Protein AF-B2ITG7-F1 (afdb_monomer_lite)

Radius of gyration: 19.56 Å; chains: 1; bounding box: 53×46×53 Å

Secondary structure (DSSP, 8-state):
-EEE-SS-TT-GGGGTTSSS-HHHHHHHHHHHHHT--TTSPPPEEEEHHHHHHHHHHHHHHHHHHHHHHT-S--TT-TTSHHHHHHHHHHHHHHHHHTTPPEE-TT--EEESSTTSTTSSEEEEEEEEEEEEEEEE--PPPHHHH---HHHHHHHHHHHHHS--TTHHHHHHHSS-EEEEEEEEEE-HHHHHHHHHHHHHHHHHHGGGHHHHHTSTTGGGGGS-SEEEEEEEEEETTEEEEEEEEEEEEEE-TTT--EEEEEEESS-TTS-S-GGGTTTSPPPPHHHHTT-HHHHHHHHHHHHHH--

pLDDT: mean 90.27, std 9.03, range [56.69, 98.88]

Organism: Nostoc punctiforme (strain ATCC 29133 / PCC 73102) (NCBI:txid63737)

Sequence (307 aa):
MVEGGDPSVRDASTFAGSKASLKDLHLFIEKLLLSRSPTSAPAIFICLGHQLAAQAHISLIQRAVRQVLDMKMLQRDRGNKALHALQNVCQQIQSVGETLQVKKKNGQLVASNWNDSEFTVGPNEFKEVGDRQLLHYQSPDSETSGIPQQLITAHEVTADEFEGVIDTSIEYEHELNIAMFHSDEVNEEAMLFANWAYRLLHNTIIPYRYILAGSSLSWLMQLPFAVEILCSTTHEGEVLTECSATCINYKDFESKVIRRSFTCQFHPELLTDLRVVGRREPPSYAQLKRDDGARLFTRLLYAGMQE

Foldseek 3Di:
DAEDDQADLLDQCSCPPPPATSVRLLVVLLCVLLVDDPPDFFAEAEAVRQLSNLLSLLVVLVVQLVVLCPDPDFPPPVPCPLSVLSNVLSVVLVVCQQADWFADPVRHTFGRGSVRSCQFKGFFPDFDAAKWWKDFQDQDDCVNRVQDPLLSVLQVVVCVVDPFLCVVLCVPVPTQIFGAGDRMATTPSSQSSSFSSLCSLVVSCLVPQVSCCPGPNNSNLSHFNGKYQGIFTDDPPDTRYNRQKIWGWRADSPPRDIAIHMYGSTQLVDARDPVCVPPDDDDDPVRLVVHSSSVSVVSNSVRNPDD

Structure (mmCIF, N/CA/C/O backbone):
data_AF-B2ITG7-F1
#
_entry.id   AF-B2ITG7-F1
#
loop_
_atom_site.group_PDB
_atom_site.id
_atom_site.type_symbol
_atom_site.label_atom_id
_atom_site.label_alt_id
_atom_site.label_comp_id
_atom_site.label_asym_id
_atom_site.label_entity_id
_atom_site.label_seq_id
_atom_site.pdbx_PDB_ins_code
_atom_site.Cartn_x
_atom_site.Cartn_y
_atom_site.Cartn_z
_atom_site.occupancy
_atom_site.B_iso_or_equiv
_atom_site.auth_seq_id
_atom_site.auth_comp_id
_atom_site.auth_asym_id
_atom_site.auth_atom_id
_atom_site.pdbx_PDB_model_num
ATOM 1 N N . MET A 1 1 ? 6.118 -15.037 -2.174 1.00 87.56 1 MET A N 1
ATOM 2 C CA . MET A 1 1 ? 6.320 -14.144 -3.328 1.00 87.56 1 MET A CA 1
ATOM 3 C C . MET A 1 1 ? 5.037 -14.126 -4.135 1.00 87.56 1 MET A C 1
ATOM 5 O O . MET A 1 1 ? 4.437 -15.186 -4.287 1.00 87.56 1 MET A O 1
ATOM 9 N N . VAL A 1 2 ? 4.600 -12.951 -4.575 1.00 90.00 2 VAL A N 1
ATOM 10 C CA . VAL A 1 2 ? 3.484 -12.775 -5.510 1.00 90.00 2 VAL A CA 1
ATOM 11 C C . VAL A 1 2 ? 4.014 -11.951 -6.671 1.00 90.00 2 VAL A C 1
ATOM 13 O O . VAL A 1 2 ? 4.460 -10.831 -6.455 1.00 90.00 2 VAL A O 1
ATOM 16 N N . GLU A 1 3 ? 3.958 -12.497 -7.875 1.00 87.75 3 GLU A N 1
ATOM 17 C CA . GLU A 1 3 ? 4.436 -11.851 -9.095 1.00 87.75 3 GLU A CA 1
ATOM 18 C C . GLU A 1 3 ? 3.393 -11.996 -10.205 1.00 87.75 3 GLU A C 1
ATOM 20 O O . GLU A 1 3 ? 2.519 -12.866 -10.150 1.00 87.75 3 GLU A O 1
ATOM 25 N N . GLY A 1 4 ? 3.489 -11.154 -11.223 1.00 80.19 4 GLY A N 1
ATOM 26 C CA . GLY A 1 4 ? 2.684 -11.262 -12.432 1.00 80.19 4 GLY A CA 1
ATOM 27 C C . GLY A 1 4 ? 3.056 -10.165 -13.418 1.00 80.19 4 GLY A C 1
ATOM 28 O O . GLY A 1 4 ? 3.761 -9.230 -13.051 1.00 80.19 4 GLY A O 1
ATOM 29 N N . GLY A 1 5 ? 2.596 -10.304 -14.659 1.00 72.06 5 GLY A N 1
ATOM 30 C CA . GLY A 1 5 ? 2.923 -9.380 -15.744 1.00 72.06 5 GLY A CA 1
ATOM 31 C C . GLY A 1 5 ? 1.681 -8.938 -16.505 1.00 72.06 5 GLY A C 1
ATOM 32 O O . GLY A 1 5 ? 0.997 -8.031 -16.069 1.00 72.06 5 GLY A O 1
ATOM 33 N N . ASP A 1 6 ? 1.405 -9.611 -17.621 1.00 76.62 6 ASP A N 1
ATOM 34 C CA . ASP A 1 6 ? 0.536 -9.160 -18.725 1.00 76.62 6 ASP A CA 1
ATOM 35 C C . ASP A 1 6 ? -0.821 -8.496 -18.368 1.00 76.62 6 ASP A C 1
ATOM 37 O O . ASP A 1 6 ? -1.171 -7.510 -19.018 1.00 76.62 6 ASP A O 1
ATOM 41 N N . PRO A 1 7 ? -1.606 -8.961 -17.371 1.00 86.38 7 PRO A N 1
ATOM 42 C CA . PRO A 1 7 ? -2.869 -8.311 -17.011 1.00 86.38 7 PRO A CA 1
ATOM 43 C C . PRO A 1 7 ? -2.679 -6.920 -16.387 1.00 86.38 7 PRO A C 1
ATOM 45 O O . PRO A 1 7 ? -1.744 -6.697 -15.628 1.00 86.38 7 PRO A O 1
ATOM 48 N N . SER A 1 8 ? -3.627 -6.006 -16.607 1.00 89.44 8 SER A N 1
ATOM 49 C CA . SER A 1 8 ? -3.644 -4.695 -15.942 1.00 89.44 8 SER A CA 1
ATOM 50 C C . SER A 1 8 ? -4.673 -4.682 -14.819 1.00 89.44 8 SER A C 1
ATOM 52 O O . SER A 1 8 ? -5.854 -4.959 -15.037 1.00 89.44 8 SER A O 1
ATOM 54 N N . VAL A 1 9 ? -4.261 -4.286 -13.612 1.00 91.44 9 VAL A N 1
ATOM 55 C CA . VAL A 1 9 ? -5.175 -4.171 -12.461 1.00 91.44 9 VAL A CA 1
ATOM 56 C C . VAL A 1 9 ? -6.203 -3.041 -12.595 1.00 91.44 9 VAL A C 1
ATOM 58 O O . VAL A 1 9 ? -7.112 -2.942 -11.769 1.00 91.44 9 VAL A O 1
ATOM 61 N N . ARG A 1 10 ? -6.068 -2.188 -13.618 1.00 91.50 10 ARG A N 1
ATOM 62 C CA . ARG A 1 10 ? -7.038 -1.136 -13.956 1.00 91.50 10 ARG A CA 1
ATOM 63 C C . ARG A 1 10 ? -8.222 -1.681 -14.751 1.00 91.50 10 ARG A C 1
ATOM 65 O O . ARG A 1 10 ? -9.303 -1.101 -14.713 1.00 91.50 10 ARG A O 1
ATOM 72 N N . ASP A 1 11 ? -8.047 -2.813 -15.435 1.00 90.75 11 ASP A N 1
ATOM 73 C CA . ASP A 1 11 ? -9.074 -3.424 -16.275 1.00 90.75 11 ASP A CA 1
ATOM 74 C C . ASP A 1 11 ? -9.251 -4.913 -15.953 1.00 90.75 11 ASP A C 1
ATOM 76 O O . ASP A 1 11 ? -8.493 -5.784 -16.387 1.00 90.75 11 ASP A O 1
ATOM 80 N N . ALA A 1 12 ? -10.334 -5.221 -15.234 1.00 92.06 12 ALA A N 1
ATOM 81 C CA . ALA A 1 12 ? -10.700 -6.586 -14.867 1.00 92.06 12 ALA A CA 1
ATOM 82 C C . ALA A 1 12 ? -10.892 -7.520 -16.078 1.00 92.06 12 ALA A C 1
ATOM 84 O O . ALA A 1 12 ? -10.762 -8.737 -15.928 1.00 92.06 12 ALA A O 1
ATOM 85 N N . SER A 1 13 ? -11.195 -6.985 -17.267 1.00 92.88 13 SER A N 1
ATOM 86 C CA . SER A 1 13 ? -11.366 -7.783 -18.482 1.00 92.88 13 SER A CA 1
ATOM 87 C C . SER A 1 13 ? -10.053 -8.407 -18.964 1.00 92.88 13 SER A C 1
ATOM 89 O O . SER A 1 13 ? -10.078 -9.491 -19.547 1.00 92.88 13 SER A O 1
ATOM 91 N N . THR A 1 14 ? -8.903 -7.815 -18.621 1.00 91.94 14 THR A N 1
ATOM 92 C CA . THR A 1 14 ? -7.571 -8.364 -18.941 1.00 91.94 14 THR A CA 1
ATOM 93 C C . THR A 1 14 ? -7.273 -9.678 -18.211 1.00 91.94 14 THR A C 1
ATOM 95 O O . THR A 1 14 ? -6.410 -10.445 -18.628 1.00 91.94 14 THR A O 1
ATOM 98 N N . PHE A 1 15 ? -8.039 -9.996 -17.162 1.00 92.12 15 PHE A N 1
ATOM 99 C CA . PHE A 1 15 ? -7.969 -11.271 -16.447 1.00 92.12 15 PHE A CA 1
ATOM 100 C C . PHE A 1 15 ? -8.895 -12.344 -17.042 1.00 92.12 15 PHE A C 1
ATOM 102 O O . PHE A 1 15 ? -8.954 -13.463 -16.516 1.00 92.12 15 PHE A O 1
ATOM 109 N N . ALA A 1 16 ? -9.640 -12.045 -18.111 1.00 90.06 16 ALA A N 1
ATOM 110 C CA . ALA A 1 16 ? -10.532 -13.008 -18.746 1.00 90.06 16 ALA A CA 1
ATOM 111 C C . ALA A 1 16 ? -9.762 -14.251 -19.229 1.00 90.06 16 ALA A C 1
ATOM 113 O O . ALA A 1 16 ? -8.719 -14.160 -19.868 1.00 90.06 16 ALA A O 1
ATOM 114 N N . GLY A 1 17 ? -10.285 -15.439 -18.912 1.00 87.06 17 GLY A N 1
ATOM 115 C CA . GLY A 1 17 ? -9.645 -16.717 -19.249 1.00 87.06 17 GLY A CA 1
ATOM 116 C C . GLY A 1 17 ? -8.564 -17.183 -18.264 1.00 87.06 17 GLY A C 1
ATOM 117 O O . GLY A 1 17 ? -8.082 -18.309 -18.389 1.00 87.06 17 GLY A O 1
ATOM 118 N N . SER A 1 18 ? -8.213 -16.376 -17.258 1.00 89.44 18 SER A N 1
ATOM 119 C CA . SER A 1 18 ? -7.337 -16.806 -16.165 1.00 89.44 18 SER A CA 1
ATOM 120 C C . SER A 1 18 ? -8.076 -17.680 -15.134 1.00 89.44 18 SER A C 1
ATOM 122 O O . SER A 1 18 ? -9.304 -17.782 -15.125 1.00 89.44 18 SER A O 1
ATOM 124 N N . LYS A 1 19 ? -7.320 -18.339 -14.242 1.00 91.38 19 LYS A N 1
ATOM 125 C CA . LYS A 1 19 ? -7.878 -19.205 -13.182 1.00 91.38 19 LYS A CA 1
ATOM 126 C C . LYS A 1 19 ? -8.454 -18.436 -11.987 1.00 91.38 19 LYS A C 1
ATOM 128 O O . LYS A 1 19 ? -9.121 -19.051 -11.159 1.00 91.38 19 LYS A O 1
ATOM 133 N N . ALA A 1 20 ? -8.155 -17.146 -11.865 1.00 91.44 20 ALA A N 1
ATOM 134 C CA . ALA A 1 20 ? -8.563 -16.304 -10.747 1.00 91.44 20 ALA A CA 1
ATOM 135 C C . ALA A 1 20 ? -8.910 -14.911 -11.269 1.00 91.44 20 ALA A C 1
ATOM 137 O O . ALA A 1 20 ? -8.128 -14.315 -12.003 1.00 91.44 20 ALA A O 1
ATOM 138 N N . SER A 1 21 ? -10.071 -14.384 -10.884 1.00 94.56 21 SER A N 1
ATOM 139 C CA . SER A 1 21 ? -10.449 -13.024 -11.268 1.00 94.56 21 SER A CA 1
ATOM 140 C C . SER A 1 21 ? -9.598 -11.981 -10.535 1.00 94.56 21 SER A C 1
ATOM 142 O O . SER A 1 21 ? -9.049 -12.257 -9.467 1.00 94.56 21 SER A O 1
ATOM 144 N N . LEU A 1 22 ? -9.561 -10.747 -11.051 1.00 94.00 22 LEU A N 1
ATOM 145 C CA . LEU A 1 22 ? -8.948 -9.609 -10.352 1.00 94.00 22 LEU A CA 1
ATOM 146 C C . LEU A 1 22 ? -9.480 -9.471 -8.913 1.00 94.00 22 LEU A C 1
ATOM 148 O O . LEU A 1 22 ? -8.714 -9.280 -7.974 1.00 94.00 22 LEU A O 1
ATOM 152 N N . LYS A 1 23 ? -10.787 -9.682 -8.720 1.00 94.62 23 LYS A N 1
ATOM 153 C CA . LYS A 1 23 ? -11.422 -9.661 -7.398 1.00 94.62 23 LYS A CA 1
ATOM 154 C C . LYS A 1 23 ? -10.899 -10.763 -6.471 1.00 94.62 23 LYS A C 1
ATOM 156 O O . LYS A 1 23 ? -10.694 -10.511 -5.285 1.00 94.62 23 LYS A O 1
ATOM 161 N N . ASP A 1 24 ? -10.702 -11.979 -6.983 1.00 95.69 24 ASP A N 1
ATOM 162 C CA . ASP A 1 24 ? -10.143 -13.081 -6.188 1.00 95.69 24 ASP A CA 1
ATOM 163 C C . ASP A 1 24 ? -8.708 -12.769 -5.759 1.00 95.69 24 ASP A C 1
ATOM 165 O O . ASP A 1 24 ? -8.332 -13.031 -4.614 1.00 95.69 24 ASP A O 1
ATOM 169 N N . LEU A 1 25 ? -7.930 -12.158 -6.659 1.00 95.69 25 LEU A N 1
ATOM 170 C CA . LEU A 1 25 ? -6.576 -11.701 -6.371 1.00 95.69 25 LEU A CA 1
ATOM 171 C C . LEU A 1 25 ? -6.581 -10.598 -5.311 1.00 95.69 25 LEU A C 1
ATOM 173 O O . LEU A 1 25 ? -5.867 -10.736 -4.325 1.00 95.69 25 LEU A O 1
ATOM 177 N N . HIS A 1 26 ? -7.432 -9.573 -5.412 1.00 95.38 26 HIS A N 1
ATOM 178 C CA . HIS A 1 26 ? -7.557 -8.556 -4.355 1.00 95.38 26 HIS A CA 1
ATOM 179 C C . HIS A 1 26 ? -7.866 -9.171 -2.992 1.00 95.38 26 HIS A C 1
ATOM 181 O O . HIS A 1 26 ? -7.171 -8.887 -2.020 1.00 95.38 26 HIS A O 1
ATOM 187 N N . LEU A 1 27 ? -8.842 -10.082 -2.919 1.00 96.62 27 LEU A N 1
ATOM 188 C CA . LEU A 1 27 ? -9.186 -10.769 -1.670 1.00 96.62 27 LEU A CA 1
ATOM 189 C C . LEU A 1 27 ? -8.023 -11.599 -1.114 1.00 96.62 27 LEU A C 1
ATOM 191 O O . LEU A 1 27 ? -7.866 -11.711 0.104 1.00 96.62 27 LEU A O 1
ATOM 195 N N . PHE A 1 28 ? -7.227 -12.215 -1.985 1.00 96.81 28 PHE A N 1
ATOM 196 C CA . PHE A 1 28 ? -6.032 -12.947 -1.585 1.00 96.81 28 PHE A CA 1
ATOM 197 C C . PHE A 1 28 ? -4.954 -12.009 -1.031 1.00 96.81 28 PHE A C 1
ATOM 199 O O . PHE A 1 28 ? -4.399 -12.283 0.034 1.00 96.81 28 PHE A O 1
ATOM 206 N N . ILE A 1 29 ? -4.701 -10.886 -1.701 1.00 97.62 29 ILE A N 1
ATOM 207 C CA . ILE A 1 29 ? -3.677 -9.918 -1.299 1.00 97.62 29 ILE A CA 1
ATOM 208 C C . ILE A 1 29 ? -4.060 -9.217 0.001 1.00 97.62 29 ILE A C 1
ATOM 210 O O . ILE A 1 29 ? -3.232 -9.148 0.903 1.00 97.62 29 ILE A O 1
ATOM 214 N N . GLU A 1 30 ? -5.320 -8.811 0.178 1.00 98.00 30 GLU A N 1
ATOM 215 C CA . GLU A 1 30 ? -5.805 -8.286 1.459 1.00 98.00 30 GLU A CA 1
ATOM 216 C C . GLU A 1 30 ? -5.554 -9.267 2.611 1.00 98.00 30 GLU A C 1
ATOM 218 O O . GLU A 1 30 ? -5.083 -8.878 3.679 1.00 98.00 30 GLU A O 1
ATOM 223 N N . LYS A 1 31 ? -5.835 -10.559 2.399 1.00 97.12 31 LYS A N 1
ATOM 224 C CA . LYS A 1 31 ? -5.570 -11.591 3.410 1.00 97.12 31 LYS A CA 1
ATOM 225 C C . LYS A 1 31 ? -4.082 -11.735 3.694 1.00 97.12 31 LYS A C 1
ATOM 227 O O . LYS A 1 31 ? -3.728 -11.906 4.855 1.00 97.12 31 LYS A O 1
ATOM 232 N N . LEU A 1 32 ? -3.226 -11.672 2.673 1.00 96.75 32 LEU A N 1
ATOM 233 C CA . LEU A 1 32 ? -1.779 -11.709 2.868 1.00 96.75 32 LEU A CA 1
ATOM 234 C C . LEU A 1 32 ? -1.297 -10.511 3.688 1.00 96.75 32 LEU A C 1
ATOM 236 O O . LEU A 1 32 ? -0.580 -10.720 4.666 1.00 96.75 32 LEU A O 1
ATOM 240 N N . LEU A 1 33 ? -1.745 -9.298 3.352 1.00 97.50 33 LEU A N 1
ATOM 241 C CA . LEU A 1 33 ? -1.417 -8.080 4.095 1.00 97.50 33 LEU A CA 1
ATOM 242 C C . LEU A 1 33 ? -1.851 -8.184 5.565 1.00 97.50 33 LEU A C 1
ATOM 244 O O . LEU A 1 33 ? -1.082 -7.862 6.458 1.00 97.50 33 LEU A O 1
ATOM 248 N N . LEU A 1 34 ? -3.040 -8.721 5.845 1.00 96.94 34 LEU A N 1
ATOM 249 C CA . LEU A 1 34 ? -3.531 -8.904 7.219 1.00 96.94 34 LEU A CA 1
ATOM 250 C C . LEU A 1 34 ? -2.907 -10.103 7.959 1.00 96.94 34 LEU A C 1
ATOM 252 O O . LEU A 1 34 ? -3.113 -10.263 9.161 1.00 96.94 34 LEU A O 1
ATOM 256 N N . SER A 1 35 ? -2.186 -10.985 7.262 1.00 94.38 35 SER A N 1
ATOM 257 C CA . SER A 1 35 ? -1.677 -12.235 7.847 1.00 94.38 35 SER A CA 1
ATOM 258 C C . SER A 1 35 ? -0.320 -12.106 8.536 1.00 94.38 35 SER A C 1
ATOM 260 O O . SER A 1 35 ? 0.120 -13.068 9.176 1.00 94.38 35 SER A O 1
ATOM 262 N N . ARG A 1 36 ? 0.360 -10.953 8.422 1.00 92.06 36 ARG A N 1
ATOM 263 C CA . ARG A 1 36 ? 1.693 -10.782 9.007 1.00 92.06 36 ARG A CA 1
ATOM 264 C C . ARG A 1 36 ? 1.620 -10.900 10.532 1.00 92.06 36 ARG A C 1
ATOM 266 O O . ARG A 1 36 ? 0.990 -10.109 11.225 1.00 92.06 36 ARG A O 1
ATOM 273 N N . SER A 1 37 ? 2.311 -11.902 11.051 1.00 87.75 37 SER A N 1
ATOM 274 C CA . SER A 1 37 ? 2.395 -12.275 12.462 1.00 87.75 37 SER A CA 1
ATOM 275 C C . SER A 1 37 ? 3.835 -12.670 12.839 1.00 87.75 37 SER A C 1
ATOM 277 O O . SER A 1 37 ? 4.662 -12.847 11.935 1.00 87.75 37 SER A O 1
ATOM 279 N N . PRO A 1 38 ? 4.147 -12.867 14.139 1.00 84.94 38 PRO A N 1
ATOM 280 C CA . PRO A 1 38 ? 5.465 -13.328 14.588 1.00 84.94 38 PRO A CA 1
ATOM 281 C C . PRO A 1 38 ? 5.954 -14.619 13.922 1.00 84.94 38 PRO A C 1
ATOM 283 O O . PRO A 1 38 ? 7.145 -14.789 13.733 1.00 84.94 38 PRO A O 1
ATOM 286 N N . THR A 1 39 ? 5.049 -15.518 13.536 1.00 85.44 39 THR A N 1
ATOM 287 C CA . THR A 1 39 ? 5.404 -16.820 12.946 1.00 85.44 39 THR A CA 1
ATOM 288 C C . THR A 1 39 ? 5.248 -16.865 11.428 1.00 85.44 39 THR A C 1
ATOM 290 O O . THR A 1 39 ? 5.483 -17.901 10.808 1.00 85.44 39 THR A O 1
ATOM 293 N N . SER A 1 40 ? 4.814 -15.764 10.815 1.00 89.12 40 SER A N 1
ATOM 294 C CA . SER A 1 40 ? 4.649 -15.675 9.364 1.00 89.12 40 SER A CA 1
ATOM 295 C C . SER A 1 40 ? 5.980 -15.373 8.667 1.00 89.12 40 SER A C 1
ATOM 297 O O . SER A 1 40 ? 6.887 -14.785 9.256 1.00 89.12 40 SER A O 1
ATOM 299 N N . ALA A 1 41 ? 6.084 -15.712 7.383 1.00 89.75 41 ALA A N 1
ATOM 300 C CA . ALA A 1 41 ? 7.164 -15.237 6.519 1.00 89.75 41 ALA A CA 1
ATOM 301 C C . ALA A 1 41 ? 6.847 -13.828 5.972 1.00 89.75 41 ALA A C 1
ATOM 303 O O . ALA A 1 41 ? 5.666 -13.474 5.874 1.00 89.75 41 ALA A O 1
ATOM 304 N N . PRO A 1 42 ? 7.857 -13.016 5.605 1.00 92.50 42 PRO A N 1
ATOM 305 C CA . PRO A 1 42 ? 7.613 -11.781 4.867 1.00 92.50 42 PRO A CA 1
ATOM 306 C C . PRO A 1 42 ? 6.992 -12.074 3.498 1.00 92.50 42 PRO A C 1
ATOM 308 O O . PRO A 1 42 ? 7.276 -13.096 2.865 1.00 92.50 42 PRO A O 1
ATOM 311 N N . ALA A 1 43 ? 6.171 -11.145 3.016 1.00 94.88 43 ALA A N 1
ATOM 312 C CA . ALA A 1 43 ? 5.710 -11.150 1.639 1.00 94.88 43 ALA A CA 1
ATOM 313 C C . ALA A 1 43 ? 6.606 -10.244 0.781 1.00 94.88 43 ALA A C 1
ATOM 315 O O . ALA A 1 43 ? 7.035 -9.178 1.221 1.00 94.88 43 ALA A O 1
ATOM 316 N N . ILE A 1 44 ? 6.872 -10.686 -0.447 1.00 95.31 44 ILE A N 1
ATOM 317 C CA . ILE A 1 44 ? 7.477 -9.867 -1.499 1.00 95.31 44 ILE A CA 1
ATOM 318 C C . ILE A 1 44 ? 6.515 -9.878 -2.681 1.00 95.31 44 ILE A C 1
ATOM 320 O O . ILE A 1 44 ? 6.122 -10.961 -3.137 1.00 95.31 44 ILE A O 1
ATOM 324 N N . PHE A 1 45 ? 6.118 -8.690 -3.119 1.00 96.44 45 PHE A N 1
ATOM 325 C CA . PHE A 1 45 ? 5.172 -8.461 -4.201 1.00 96.44 45 PHE A CA 1
ATOM 326 C C . PHE A 1 45 ? 5.885 -7.792 -5.377 1.00 96.44 45 PHE A C 1
ATOM 328 O O . PHE A 1 45 ? 6.510 -6.757 -5.194 1.00 96.44 45 PHE A O 1
ATOM 335 N N . ILE A 1 46 ? 5.808 -8.375 -6.567 1.00 94.19 46 ILE A N 1
ATOM 336 C CA . ILE A 1 46 ? 6.631 -7.989 -7.717 1.00 94.19 46 ILE A CA 1
ATOM 337 C C . ILE A 1 46 ? 5.729 -7.675 -8.908 1.00 94.19 46 ILE A C 1
ATOM 339 O O . ILE A 1 46 ? 4.805 -8.441 -9.197 1.00 94.19 46 ILE A O 1
ATOM 343 N N . CYS A 1 47 ? 5.993 -6.559 -9.588 1.00 93.25 47 CYS A N 1
ATOM 344 C CA . CYS A 1 47 ? 5.275 -6.088 -10.771 1.00 93.25 47 CYS A CA 1
ATOM 345 C C . CYS A 1 47 ? 3.753 -6.047 -10.535 1.00 93.25 47 CYS A C 1
ATOM 347 O O . CYS A 1 47 ? 3.283 -5.229 -9.740 1.00 93.25 47 CYS A O 1
ATOM 349 N N . LEU A 1 48 ? 2.969 -6.967 -11.111 1.00 93.19 48 LEU A N 1
ATOM 350 C CA . LEU A 1 48 ? 1.528 -7.058 -10.841 1.00 93.19 48 LEU A CA 1
ATOM 351 C C . LEU A 1 48 ? 1.215 -7.203 -9.343 1.00 93.19 48 LEU A C 1
ATOM 353 O O . LEU A 1 48 ? 0.226 -6.666 -8.849 1.00 93.19 48 LEU A O 1
ATOM 357 N N . GLY A 1 49 ? 2.066 -7.910 -8.595 1.00 96.06 49 GLY A N 1
ATOM 358 C CA . GLY A 1 49 ? 1.930 -8.035 -7.149 1.00 96.06 49 GLY A CA 1
ATOM 359 C C . GLY A 1 49 ? 2.015 -6.685 -6.436 1.00 96.06 49 GLY A C 1
ATOM 360 O O . GLY A 1 49 ? 1.246 -6.453 -5.505 1.00 96.06 49 GLY A O 1
ATOM 361 N N . HIS A 1 50 ? 2.929 -5.805 -6.855 1.00 96.75 50 HIS A N 1
ATOM 362 C CA . HIS A 1 50 ? 3.097 -4.466 -6.284 1.00 96.75 50 HIS A CA 1
ATOM 363 C C . HIS A 1 50 ? 1.850 -3.605 -6.524 1.00 96.75 50 HIS A C 1
ATOM 365 O O . HIS A 1 50 ? 1.305 -3.030 -5.582 1.00 96.75 50 HIS A O 1
ATOM 371 N N . GLN A 1 51 ? 1.314 -3.644 -7.744 1.00 96.56 51 GLN A N 1
ATOM 372 C CA . GLN A 1 51 ? 0.074 -2.957 -8.113 1.00 96.56 51 GLN A CA 1
ATOM 373 C C . GLN A 1 51 ? -1.145 -3.475 -7.329 1.00 96.56 51 GLN A C 1
ATOM 375 O O . GLN A 1 51 ? -1.939 -2.695 -6.798 1.00 96.56 51 GLN A O 1
ATOM 380 N N . LEU A 1 52 ? -1.276 -4.800 -7.190 1.00 97.44 52 LEU A N 1
ATOM 381 C CA . LEU A 1 52 ? -2.343 -5.410 -6.395 1.00 97.44 52 LEU A CA 1
ATOM 382 C C . LEU A 1 52 ? -2.217 -5.078 -4.901 1.00 97.44 52 LEU A C 1
ATOM 384 O O . LEU A 1 52 ? -3.234 -4.866 -4.243 1.00 97.44 52 LEU A O 1
ATOM 388 N N . ALA A 1 53 ? -0.997 -5.043 -4.356 1.00 98.19 53 ALA A N 1
ATOM 389 C CA . ALA A 1 53 ? -0.751 -4.665 -2.965 1.00 98.19 53 ALA A CA 1
ATOM 390 C C . ALA A 1 53 ? -1.142 -3.206 -2.711 1.00 98.19 53 ALA A C 1
ATOM 392 O O . ALA A 1 53 ? -1.838 -2.928 -1.734 1.00 98.19 53 ALA A O 1
ATOM 393 N N . ALA A 1 54 ? -0.787 -2.300 -3.625 1.00 98.44 54 ALA A N 1
ATOM 394 C CA . ALA A 1 54 ? -1.199 -0.906 -3.563 1.00 98.44 54 ALA A CA 1
ATOM 395 C C . ALA A 1 54 ? -2.733 -0.780 -3.531 1.00 98.44 54 ALA A C 1
ATOM 397 O O . ALA A 1 54 ? -3.282 -0.178 -2.603 1.00 98.44 54 ALA A O 1
ATOM 398 N N . GLN A 1 55 ? -3.451 -1.411 -4.472 1.00 98.12 55 GLN A N 1
ATOM 399 C CA . GLN A 1 55 ? -4.924 -1.393 -4.485 1.00 98.12 55 GLN A CA 1
ATOM 400 C C . GLN A 1 55 ? -5.526 -2.020 -3.218 1.00 98.12 55 GLN A C 1
ATOM 402 O O . GLN A 1 55 ? -6.506 -1.509 -2.670 1.00 98.12 55 GLN A O 1
ATOM 407 N N . ALA A 1 56 ? -4.924 -3.097 -2.705 1.00 98.44 56 ALA A N 1
ATOM 408 C CA . ALA A 1 56 ? -5.364 -3.735 -1.470 1.00 98.44 56 ALA A CA 1
ATOM 409 C C . ALA A 1 56 ? -5.193 -2.818 -0.247 1.00 98.44 56 ALA A C 1
ATOM 411 O O . ALA A 1 56 ? -6.057 -2.831 0.630 1.00 98.44 56 ALA A O 1
ATOM 412 N N . HIS A 1 57 ? -4.151 -1.980 -0.189 1.00 98.75 57 HIS A N 1
ATOM 413 C CA . HIS A 1 57 ? -4.011 -0.987 0.881 1.00 98.75 57 HIS A CA 1
ATOM 414 C C . HIS A 1 57 ? -5.195 -0.017 0.911 1.00 98.75 57 HIS A C 1
ATOM 416 O O . HIS A 1 57 ? -5.825 0.156 1.959 1.00 98.75 57 HIS A O 1
ATOM 422 N N . ILE A 1 58 ? -5.548 0.554 -0.244 1.00 98.69 58 ILE A N 1
ATOM 423 C CA . ILE A 1 58 ? -6.673 1.489 -0.359 1.00 98.69 58 ILE A CA 1
ATOM 424 C C . ILE A 1 58 ? -8.001 0.797 -0.043 1.00 98.69 58 ILE A C 1
ATOM 426 O O . ILE A 1 58 ? -8.787 1.319 0.749 1.00 98.69 58 ILE A O 1
ATOM 430 N N . SER A 1 59 ? -8.219 -0.415 -0.559 1.00 98.44 59 SER A N 1
ATOM 431 C CA . SER A 1 59 ? -9.419 -1.209 -0.262 1.00 98.44 59 SER A CA 1
ATOM 432 C C . SER A 1 59 ? -9.568 -1.508 1.237 1.00 98.44 59 SER A C 1
ATOM 434 O O . SER A 1 59 ? -10.646 -1.323 1.813 1.00 98.44 59 SER A O 1
ATOM 436 N N . LEU A 1 60 ? -8.483 -1.903 1.918 1.00 98.81 60 LEU A N 1
ATOM 437 C CA . LEU A 1 60 ? -8.488 -2.150 3.364 1.00 98.81 60 LEU A CA 1
ATOM 438 C C . LEU A 1 60 ? -8.823 -0.888 4.163 1.00 98.81 60 LEU A C 1
ATOM 440 O O . LEU A 1 60 ? -9.596 -0.966 5.122 1.00 98.81 60 LEU A O 1
ATOM 444 N N . ILE A 1 61 ? -8.284 0.266 3.766 1.00 98.88 61 ILE A N 1
ATOM 445 C CA . ILE A 1 61 ? -8.575 1.555 4.402 1.00 98.88 61 ILE A CA 1
ATOM 446 C C . ILE A 1 61 ? -10.043 1.935 4.188 1.00 98.88 61 ILE A C 1
ATOM 448 O O . ILE A 1 61 ? -10.741 2.235 5.155 1.00 98.88 61 ILE A O 1
ATOM 452 N N . GLN A 1 62 ? -10.557 1.843 2.960 1.00 98.81 62 GLN A N 1
ATOM 453 C CA . GLN A 1 62 ? -11.971 2.095 2.659 1.00 98.81 62 GLN A CA 1
ATOM 454 C C . GLN A 1 62 ? -12.894 1.168 3.455 1.00 98.81 62 GLN A C 1
ATOM 456 O O . GLN A 1 62 ? -13.923 1.595 3.984 1.00 98.81 62 GLN A O 1
ATOM 461 N N . ARG A 1 63 ? -12.524 -0.111 3.580 1.00 98.62 63 ARG A N 1
ATOM 462 C CA . ARG A 1 63 ? -13.253 -1.086 4.391 1.00 98.62 63 ARG A CA 1
ATOM 463 C C . ARG A 1 63 ? -13.225 -0.715 5.873 1.00 98.62 63 ARG A C 1
ATOM 465 O O . ARG A 1 63 ? -14.269 -0.817 6.516 1.00 98.62 63 ARG A O 1
ATOM 472 N N . ALA A 1 64 ? -12.079 -0.301 6.412 1.00 98.75 64 ALA A N 1
ATOM 473 C CA . ALA A 1 64 ? -11.960 0.152 7.797 1.00 98.75 64 ALA A CA 1
ATOM 474 C C . ALA A 1 64 ? -12.854 1.373 8.053 1.00 98.75 64 ALA A C 1
ATOM 476 O O . ALA A 1 64 ? -13.683 1.336 8.961 1.00 98.75 64 ALA A O 1
ATOM 477 N N . VAL A 1 65 ? -12.755 2.394 7.196 1.00 98.88 65 VAL A N 1
ATOM 478 C CA . VAL A 1 65 ? -13.569 3.614 7.264 1.00 98.88 65 VAL A CA 1
ATOM 479 C C . VAL A 1 65 ? -15.056 3.276 7.245 1.00 98.88 65 VAL A C 1
ATOM 481 O O . VAL A 1 65 ? -15.777 3.651 8.166 1.00 98.88 65 VAL A O 1
ATOM 484 N N . ARG A 1 66 ? -15.510 2.497 6.257 1.00 98.69 66 ARG A N 1
ATOM 485 C CA . ARG A 1 66 ? -16.919 2.102 6.131 1.00 98.69 66 ARG A CA 1
ATOM 486 C C . ARG A 1 66 ? -17.416 1.371 7.377 1.00 98.69 66 ARG A C 1
ATOM 488 O O . ARG A 1 66 ? -18.422 1.756 7.959 1.00 98.69 66 ARG A O 1
ATOM 495 N N . GLN A 1 67 ? -16.694 0.340 7.819 1.00 98.38 67 GLN A N 1
ATOM 496 C CA . GLN A 1 67 ? -17.117 -0.468 8.967 1.00 98.38 67 GLN A CA 1
ATOM 497 C C . GLN A 1 67 ? -17.169 0.329 10.274 1.00 98.38 67 GLN A C 1
ATOM 499 O O . GLN A 1 67 ? -18.041 0.070 11.101 1.00 98.38 67 GLN A O 1
ATOM 504 N N . VAL A 1 68 ? -16.246 1.271 10.478 1.00 98.50 68 VAL A N 1
ATOM 505 C CA . VAL A 1 68 ? -16.219 2.122 11.674 1.00 98.50 68 VAL A CA 1
ATOM 506 C C . VAL A 1 68 ? -17.338 3.163 11.639 1.00 98.50 68 VAL A C 1
ATOM 508 O O . VAL A 1 68 ? -18.020 3.352 12.648 1.00 98.50 68 VAL A O 1
ATOM 511 N N . LEU A 1 69 ? -17.553 3.826 10.500 1.00 98.50 69 LEU A N 1
ATOM 512 C CA . LEU A 1 69 ? -18.589 4.854 10.368 1.00 98.50 69 LEU A CA 1
ATOM 513 C C . LEU A 1 69 ? -20.006 4.262 10.440 1.00 98.50 69 LEU A C 1
ATOM 515 O O . LEU A 1 69 ? -20.878 4.854 11.072 1.00 98.50 69 LEU A O 1
ATOM 519 N N . ASP A 1 70 ? -20.221 3.057 9.903 1.00 98.00 70 ASP A N 1
ATOM 520 C CA . ASP A 1 70 ? -21.512 2.354 9.983 1.00 98.00 70 ASP A CA 1
ATOM 521 C C . ASP A 1 70 ? -21.807 1.783 11.386 1.00 98.00 70 ASP A C 1
ATOM 523 O O . ASP A 1 70 ? -22.944 1.401 11.703 1.00 98.00 70 ASP A O 1
ATOM 527 N N . MET A 1 71 ? -20.795 1.694 12.256 1.00 96.56 71 MET A N 1
ATOM 528 C CA . MET A 1 71 ? -20.936 1.100 13.580 1.00 96.56 71 MET A CA 1
ATOM 529 C C . MET A 1 71 ? -21.641 2.047 14.554 1.00 96.56 71 MET A C 1
ATOM 531 O O . MET A 1 71 ? -21.161 3.127 14.875 1.00 96.56 71 MET A O 1
ATOM 535 N N . LYS A 1 72 ? -22.772 1.592 15.102 1.00 94.38 72 LYS A N 1
ATOM 536 C CA . LYS A 1 72 ? -23.573 2.361 16.075 1.00 94.38 72 LYS A CA 1
ATOM 537 C C . LYS A 1 72 ? -23.165 2.139 17.530 1.00 94.38 72 LYS A C 1
ATOM 539 O O . LYS A 1 72 ? -23.455 2.967 18.386 1.00 94.38 72 LYS A O 1
ATOM 544 N N . MET A 1 73 ? -22.570 0.987 17.827 1.00 93.81 73 MET A N 1
ATOM 545 C CA . MET A 1 73 ? -22.203 0.592 19.183 1.00 93.81 73 MET A CA 1
ATOM 546 C C . MET A 1 73 ? -21.015 -0.361 19.143 1.00 93.81 73 MET A C 1
ATOM 548 O O . MET A 1 73 ? -21.046 -1.360 18.425 1.00 93.81 73 MET A O 1
ATOM 552 N N . LEU A 1 74 ? -20.015 -0.083 19.976 1.00 93.19 74 LEU A N 1
ATOM 553 C CA . LEU A 1 74 ? -18.883 -0.966 20.211 1.00 93.19 74 LEU A CA 1
ATOM 554 C C . LEU A 1 74 ? -19.041 -1.622 21.585 1.00 93.19 74 LEU A C 1
ATOM 556 O O . LEU A 1 74 ? -19.139 -0.949 22.612 1.00 93.19 74 LEU A O 1
ATOM 560 N N . GLN A 1 75 ? -19.099 -2.954 21.621 1.00 89.06 75 GLN A N 1
ATOM 561 C CA . GLN A 1 75 ? -19.242 -3.671 22.886 1.00 89.06 75 GLN A CA 1
ATOM 562 C C . GLN A 1 75 ? -18.073 -3.345 23.824 1.00 89.06 75 GLN A C 1
ATOM 564 O O . GLN A 1 75 ? -16.926 -3.276 23.394 1.00 89.06 75 GLN A O 1
ATOM 569 N N . ARG A 1 76 ? -18.364 -3.197 25.123 1.00 87.31 76 ARG A N 1
ATOM 570 C CA . ARG A 1 76 ? -17.392 -2.871 26.191 1.00 87.31 76 ARG A CA 1
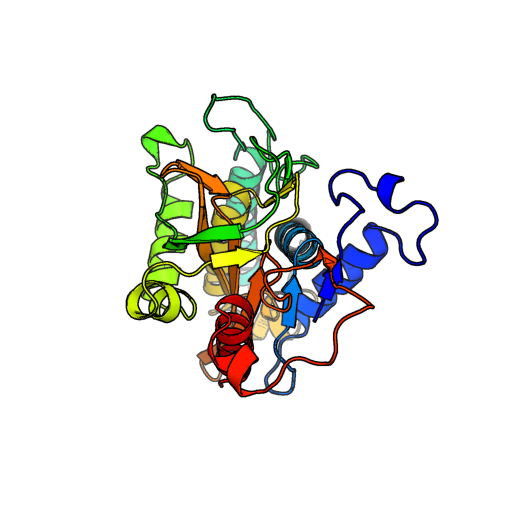ATOM 571 C C . ARG A 1 76 ? -16.823 -1.443 26.151 1.00 87.31 76 ARG A C 1
ATOM 573 O O . ARG A 1 76 ? -16.120 -1.074 27.089 1.00 87.31 76 ARG A O 1
ATOM 580 N N . ASP A 1 77 ? -17.196 -0.618 25.173 1.00 92.69 77 ASP A N 1
ATOM 581 C CA . ASP A 1 77 ? -16.853 0.809 25.123 1.00 92.69 77 ASP A CA 1
ATOM 582 C C . ASP A 1 77 ? -17.807 1.647 25.988 1.00 92.69 77 ASP A C 1
ATOM 584 O O . ASP A 1 77 ? -18.770 2.258 25.518 1.00 92.69 77 ASP A O 1
ATOM 588 N N . ARG A 1 78 ? -17.580 1.636 27.307 1.00 84.38 78 ARG A N 1
ATOM 589 C CA . ARG A 1 78 ? -18.405 2.406 28.251 1.00 84.38 78 ARG A CA 1
ATOM 590 C C . ARG A 1 78 ? -18.241 3.906 27.980 1.00 84.38 78 ARG A C 1
ATOM 592 O O . ARG A 1 78 ? -17.230 4.501 28.344 1.00 84.38 78 ARG A O 1
ATOM 599 N N . GLY A 1 79 ? -19.270 4.513 27.389 1.00 84.88 79 GLY A N 1
ATOM 600 C CA . GLY A 1 79 ? -19.292 5.937 27.049 1.00 84.88 79 GLY A CA 1
ATOM 601 C C . GLY A 1 79 ? -18.858 6.265 25.617 1.00 84.88 79 GLY A C 1
ATOM 602 O O . GLY A 1 79 ? -18.600 7.435 25.350 1.00 84.88 79 GLY A O 1
ATOM 603 N N . ASN A 1 80 ? -18.792 5.270 24.719 1.00 92.62 80 ASN A N 1
ATOM 604 C CA . ASN A 1 80 ? -18.527 5.430 23.279 1.00 92.62 80 ASN A CA 1
ATOM 605 C C . ASN A 1 80 ? -17.223 6.180 22.944 1.00 92.62 80 ASN A C 1
ATOM 607 O O . ASN A 1 80 ? -17.115 6.815 21.895 1.00 92.62 80 ASN A O 1
ATOM 611 N N . LYS A 1 81 ? -16.228 6.153 23.837 1.00 94.56 81 LYS A N 1
ATOM 612 C CA . LYS A 1 81 ? -15.000 6.938 23.658 1.00 94.56 81 LYS A CA 1
ATOM 613 C C . LYS A 1 81 ? -14.137 6.370 22.538 1.00 94.56 81 LYS A C 1
ATOM 615 O O . LYS A 1 81 ? -13.631 7.136 21.722 1.00 94.56 81 LYS A O 1
ATOM 620 N N . ALA A 1 82 ? -13.983 5.048 22.501 1.00 95.56 82 ALA A N 1
ATOM 621 C CA . ALA A 1 82 ? -13.196 4.380 21.472 1.00 95.56 82 ALA A CA 1
ATOM 622 C C . ALA A 1 82 ? -13.859 4.520 20.100 1.00 95.56 82 ALA A C 1
ATOM 624 O O . ALA A 1 82 ? -13.199 4.890 19.131 1.00 95.56 82 ALA A O 1
ATOM 625 N N . LEU A 1 83 ? -15.172 4.277 20.033 1.00 97.12 83 LEU A N 1
ATOM 626 C CA . LEU A 1 83 ? -15.926 4.370 18.790 1.00 97.12 83 LEU A CA 1
ATOM 627 C C . LEU A 1 83 ? -15.921 5.797 18.230 1.00 97.12 83 LEU A C 1
ATOM 629 O O . LEU A 1 83 ? -15.598 5.967 17.060 1.00 97.12 83 LEU A O 1
ATOM 633 N N . HIS A 1 84 ? -16.182 6.823 19.050 1.00 97.69 84 HIS A N 1
ATOM 634 C CA . HIS A 1 84 ? -16.132 8.213 18.582 1.00 97.69 84 HIS A CA 1
ATOM 635 C C . HIS A 1 84 ? -14.729 8.622 18.117 1.00 97.69 84 HIS A C 1
ATOM 637 O O . HIS A 1 84 ? -14.598 9.297 17.100 1.00 97.69 84 HIS A O 1
ATOM 643 N N . ALA A 1 85 ? -13.670 8.208 18.823 1.00 98.00 85 ALA A N 1
ATOM 644 C CA . ALA A 1 85 ? -12.300 8.507 18.405 1.00 98.00 85 ALA A CA 1
ATOM 645 C C . ALA A 1 85 ? -11.981 7.896 17.030 1.00 98.00 85 ALA A C 1
ATOM 647 O O . ALA A 1 85 ? -11.451 8.582 16.157 1.00 98.00 85 ALA A O 1
ATOM 648 N N . LEU A 1 86 ? -12.363 6.632 16.817 1.00 98.31 86 LEU A N 1
ATOM 649 C CA . LEU A 1 86 ? -12.198 5.956 15.531 1.00 98.31 86 LEU A CA 1
ATOM 650 C C . LEU A 1 86 ? -13.047 6.596 14.429 1.00 98.31 86 LEU A C 1
ATOM 652 O O . LEU A 1 86 ? -12.546 6.782 13.324 1.00 98.31 86 LEU A O 1
ATOM 656 N N . GLN A 1 87 ? -14.298 6.961 14.717 1.00 98.62 87 GLN A N 1
ATOM 657 C CA . GLN A 1 87 ? -15.187 7.622 13.758 1.00 98.62 87 GLN A CA 1
ATOM 658 C C . GLN A 1 87 ? -14.647 8.984 13.327 1.00 98.62 87 GLN A C 1
ATOM 660 O O . GLN A 1 87 ? -14.632 9.269 12.134 1.00 98.62 87 GLN A O 1
ATOM 665 N N . ASN A 1 88 ? -14.131 9.788 14.261 1.00 98.62 88 ASN A N 1
ATOM 666 C CA . ASN A 1 88 ? -13.524 11.081 13.941 1.00 98.62 88 ASN A CA 1
ATOM 667 C C . ASN A 1 88 ? -12.355 10.926 12.959 1.00 98.62 88 ASN A C 1
ATOM 669 O O . ASN A 1 88 ? -12.281 11.638 11.959 1.00 98.62 88 ASN A O 1
ATOM 673 N N . VAL A 1 89 ? -11.467 9.962 13.213 1.00 98.62 89 VAL A N 1
ATOM 674 C CA . VAL A 1 89 ? -10.328 9.699 12.326 1.00 98.62 89 VAL A CA 1
ATOM 675 C C . VAL A 1 89 ? -10.772 9.093 10.998 1.00 98.62 89 VAL A C 1
ATOM 677 O O . VAL A 1 89 ? -10.280 9.505 9.953 1.00 98.62 89 VAL A O 1
ATOM 680 N N . CYS A 1 90 ? -11.749 8.185 10.991 1.00 98.81 90 CYS A N 1
ATOM 681 C CA . CYS A 1 90 ? -12.290 7.634 9.747 1.00 98.81 90 CYS A CA 1
ATOM 682 C C . CYS A 1 90 ? -12.985 8.702 8.893 1.00 98.81 90 CYS A C 1
ATOM 684 O O . CYS A 1 90 ? -12.863 8.657 7.673 1.00 98.81 90 CYS A O 1
ATOM 686 N N . GLN A 1 91 ? -13.641 9.690 9.507 1.00 98.81 91 GLN A N 1
ATOM 687 C CA . GLN A 1 91 ? -14.223 10.830 8.797 1.00 98.81 91 GLN A CA 1
ATOM 688 C C . GLN A 1 91 ? -13.141 11.719 8.171 1.00 98.81 91 GLN A C 1
ATOM 690 O O . GLN A 1 91 ? -13.303 12.184 7.044 1.00 98.81 91 GLN A O 1
ATOM 695 N N . GLN A 1 92 ? -12.024 11.932 8.875 1.00 98.75 92 GLN A N 1
ATOM 696 C CA . GLN A 1 92 ? -10.873 12.660 8.339 1.00 98.75 92 GLN A CA 1
ATOM 697 C C . GLN A 1 92 ? -10.242 11.909 7.160 1.00 98.75 92 GLN A C 1
ATOM 699 O O . GLN A 1 92 ? -9.993 12.509 6.117 1.00 98.75 92 GLN A O 1
ATOM 704 N N . ILE A 1 93 ? -10.030 10.596 7.302 1.00 98.88 93 ILE A N 1
ATOM 705 C CA . ILE A 1 93 ? -9.501 9.739 6.234 1.00 98.88 93 ILE A CA 1
ATOM 706 C C . ILE A 1 93 ? -10.424 9.772 5.017 1.00 98.88 93 ILE A C 1
ATOM 708 O O . ILE A 1 93 ? -9.945 9.979 3.905 1.00 98.88 93 ILE A O 1
ATOM 712 N N . GLN A 1 94 ? -11.736 9.635 5.229 1.00 98.81 94 GLN A N 1
ATOM 713 C CA . GLN A 1 94 ? -12.732 9.742 4.167 1.00 98.81 94 GLN A CA 1
ATOM 714 C C . GLN A 1 94 ? -12.651 11.088 3.449 1.00 98.81 94 GLN A C 1
ATOM 716 O O . GLN A 1 94 ? -12.563 11.116 2.229 1.00 98.81 94 GLN A O 1
ATOM 721 N N . SER A 1 95 ? -12.628 12.197 4.192 1.00 98.62 95 SER A N 1
ATOM 722 C CA . SER A 1 95 ? -12.593 13.539 3.604 1.00 98.62 95 SER A CA 1
ATOM 723 C C . SER A 1 95 ? -11.361 13.762 2.726 1.00 98.62 95 SER A C 1
ATOM 725 O O . SER A 1 95 ? -11.466 14.416 1.690 1.00 98.62 95 SER A O 1
ATOM 727 N N . VAL A 1 96 ? -10.197 13.247 3.130 1.00 98.69 96 VAL A N 1
ATOM 728 C CA . VAL A 1 96 ? -8.975 13.349 2.323 1.00 98.69 96 VAL A CA 1
ATOM 729 C C . VAL A 1 96 ? -9.060 12.413 1.123 1.00 98.69 96 VAL A C 1
ATOM 731 O O . VAL A 1 96 ? -8.810 12.848 0.008 1.00 98.69 96 VAL A O 1
ATOM 734 N N . GLY A 1 97 ? -9.477 11.159 1.315 1.00 98.44 97 GLY A N 1
ATOM 735 C CA . GLY A 1 97 ? -9.605 10.191 0.22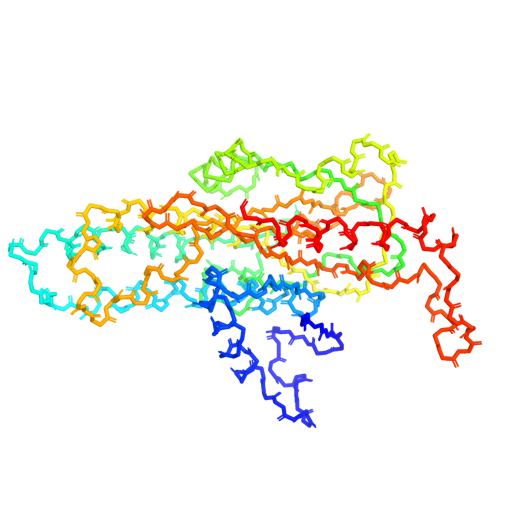3 1.00 98.44 97 GLY A CA 1
ATOM 736 C C . GLY A 1 97 ? -10.609 10.621 -0.853 1.00 98.44 97 GLY A C 1
ATOM 737 O O . GLY A 1 97 ? -10.382 10.396 -2.036 1.00 98.44 97 GLY A O 1
ATOM 738 N N . GLU A 1 98 ? -11.690 11.301 -0.470 1.00 98.31 98 GLU A N 1
ATOM 739 C CA . GLU A 1 98 ? -12.712 11.821 -1.389 1.00 98.31 98 GLU A CA 1
ATOM 740 C C . GLU A 1 98 ? -12.285 13.086 -2.151 1.00 98.31 98 GLU A C 1
ATOM 742 O O . GLU A 1 98 ? -12.956 13.465 -3.109 1.00 98.31 98 GLU A O 1
ATOM 747 N N . THR A 1 99 ? -11.190 13.739 -1.747 1.00 97.75 99 THR A N 1
ATOM 748 C CA . THR A 1 99 ? -10.720 15.001 -2.352 1.00 97.75 99 THR A CA 1
ATOM 749 C C . THR A 1 99 ? -9.311 14.930 -2.936 1.00 97.75 99 THR A C 1
ATOM 751 O O . THR A 1 99 ? -8.953 15.791 -3.740 1.00 97.75 99 THR A O 1
ATOM 754 N N . LEU A 1 100 ? -8.516 13.921 -2.568 1.00 98.12 100 LEU A N 1
ATOM 755 C CA . LEU A 1 100 ? -7.173 13.710 -3.093 1.00 98.12 100 LEU A CA 1
ATOM 756 C C . LEU A 1 100 ? -7.244 13.278 -4.560 1.00 98.12 100 LEU A C 1
ATOM 758 O O . LEU A 1 100 ? -7.778 12.220 -4.890 1.00 98.12 100 LEU A O 1
ATOM 762 N N . GLN A 1 101 ? -6.680 14.112 -5.425 1.00 97.38 101 GLN A N 1
ATOM 763 C CA . GLN A 1 101 ? -6.577 13.864 -6.856 1.00 97.38 101 GLN A CA 1
ATOM 764 C C . GLN A 1 101 ? -5.219 13.255 -7.183 1.00 97.38 101 GLN A C 1
ATOM 766 O O . GLN A 1 101 ? -4.232 13.607 -6.546 1.00 97.38 101 GLN A O 1
ATOM 771 N N . VAL A 1 102 ? -5.183 12.414 -8.212 1.00 96.44 102 VAL A N 1
ATOM 772 C CA . VAL A 1 102 ? -3.937 11.959 -8.837 1.00 96.44 102 VAL A CA 1
ATOM 773 C C . VAL A 1 102 ? -3.737 12.738 -10.121 1.00 96.44 102 VAL A C 1
ATOM 775 O O . VAL A 1 102 ? -4.645 12.778 -10.966 1.00 96.44 102 VAL A O 1
ATOM 778 N N . LYS A 1 103 ? -2.562 13.346 -10.282 1.00 93.44 103 LYS A N 1
ATOM 779 C CA . LYS A 1 103 ? -2.225 14.116 -11.483 1.00 93.44 103 LYS A CA 1
ATOM 780 C C . LYS A 1 103 ? -0.861 13.720 -12.017 1.00 93.44 103 LYS A C 1
ATOM 782 O O . LYS A 1 103 ? 0.095 13.591 -11.271 1.00 93.44 103 LYS A O 1
ATOM 787 N N . LYS A 1 104 ? -0.763 13.621 -13.339 1.00 88.06 104 LYS A N 1
ATOM 788 C CA . LYS A 1 104 ? 0.528 13.491 -14.019 1.00 88.06 104 LYS A CA 1
ATOM 789 C C . LYS A 1 104 ? 1.320 14.787 -13.950 1.00 88.06 104 LYS A C 1
ATOM 791 O O . LYS A 1 104 ? 0.745 15.863 -13.767 1.00 88.06 104 LYS A O 1
ATOM 796 N N . LYS A 1 105 ? 2.626 14.712 -14.223 1.00 82.19 105 LYS A N 1
ATOM 797 C CA . LYS A 1 105 ? 3.527 15.887 -14.236 1.00 82.19 105 LYS A CA 1
ATOM 798 C C . LYS A 1 105 ? 3.081 16.997 -15.187 1.00 82.19 105 LYS A C 1
ATOM 800 O O . LYS A 1 105 ? 3.315 18.174 -14.938 1.00 82.19 105 LYS A O 1
ATOM 805 N N . ASN A 1 106 ? 2.400 16.635 -16.273 1.00 83.12 106 ASN A N 1
ATOM 806 C CA . ASN A 1 106 ? 1.829 17.582 -17.234 1.00 83.12 106 ASN A CA 1
ATOM 807 C C . ASN A 1 106 ? 0.500 18.226 -16.763 1.00 83.12 106 ASN A C 1
ATOM 809 O O . ASN A 1 106 ? -0.117 18.978 -17.518 1.00 83.12 106 ASN A O 1
ATOM 813 N N . GLY A 1 107 ? 0.041 17.921 -15.545 1.00 86.50 107 GLY A N 1
ATOM 814 C CA . GLY A 1 107 ? -1.208 18.400 -14.955 1.00 86.50 107 GLY A CA 1
ATOM 815 C C . GLY A 1 107 ? -2.456 17.601 -15.344 1.00 86.50 107 GLY A C 1
ATOM 816 O O . GLY A 1 107 ? -3.554 17.951 -14.906 1.00 86.50 107 GLY A O 1
ATOM 817 N N . GLN A 1 108 ? -2.327 16.542 -16.151 1.00 90.88 108 GLN A N 1
ATOM 818 C CA . GLN A 1 108 ? -3.449 15.684 -16.526 1.00 90.88 108 GLN A CA 1
ATOM 819 C C . GLN A 1 108 ? -4.012 14.973 -15.293 1.00 90.88 108 GLN A C 1
ATOM 821 O O . GLN A 1 108 ? -3.296 14.263 -14.592 1.00 90.88 108 GLN A O 1
ATOM 826 N N . LEU A 1 109 ? -5.316 15.130 -15.065 1.00 94.88 109 LEU A N 1
ATOM 827 C CA . LEU A 1 109 ? -6.038 14.407 -14.024 1.00 94.88 109 LEU A CA 1
ATOM 828 C C . LEU A 1 109 ? -6.168 12.927 -14.411 1.00 94.88 109 LEU A C 1
ATOM 830 O O . LEU A 1 109 ? -6.740 12.623 -15.458 1.00 94.88 109 LEU A O 1
ATOM 834 N N . VAL A 1 110 ? -5.658 12.039 -13.560 1.00 95.44 110 VAL A N 1
ATOM 835 C CA . VAL A 1 110 ? -5.775 10.576 -13.699 1.00 95.44 110 VAL A CA 1
ATOM 836 C C . VAL A 1 110 ? -6.962 10.071 -12.890 1.00 95.44 110 VAL A C 1
ATOM 838 O O . VAL A 1 110 ? -7.815 9.369 -13.410 1.00 95.44 110 VAL A O 1
ATOM 841 N N . ALA A 1 111 ? -7.051 10.493 -11.630 1.00 97.25 111 ALA A N 1
ATOM 842 C CA . ALA A 1 111 ? -8.120 10.100 -10.726 1.00 97.25 111 ALA A CA 1
ATOM 843 C C . ALA A 1 111 ? -8.596 11.289 -9.902 1.00 97.25 111 ALA A C 1
ATOM 845 O O . ALA A 1 111 ? -7.808 12.122 -9.453 1.00 97.25 111 ALA A O 1
ATOM 846 N N . SER A 1 112 ? -9.905 11.356 -9.679 1.00 96.88 112 SER A N 1
ATOM 847 C CA . SER A 1 112 ? -10.515 12.464 -8.934 1.00 96.88 112 SER A CA 1
ATOM 848 C C . SER A 1 112 ? -10.607 12.235 -7.423 1.00 96.88 112 SER A C 1
ATOM 850 O O . SER A 1 112 ? -10.753 13.207 -6.685 1.00 96.88 112 SER A O 1
ATOM 852 N N . ASN A 1 113 ? -10.582 10.974 -6.981 1.00 97.50 113 ASN A N 1
ATOM 853 C CA . ASN A 1 113 ? -10.670 10.552 -5.583 1.00 97.50 113 ASN A CA 1
ATOM 854 C C . ASN A 1 113 ? -10.358 9.052 -5.443 1.00 97.50 113 ASN A C 1
ATOM 856 O O . ASN A 1 113 ? -10.271 8.332 -6.433 1.00 97.50 113 ASN A O 1
ATOM 860 N N . TRP A 1 114 ? -10.301 8.554 -4.209 1.00 98.12 114 TRP A N 1
ATOM 861 C CA . TRP A 1 114 ? -9.989 7.161 -3.874 1.00 98.12 114 TRP A CA 1
ATOM 862 C C . TRP A 1 114 ? -10.958 6.075 -4.374 1.00 98.12 114 TRP A C 1
ATOM 864 O O . TRP A 1 114 ? -10.629 4.894 -4.282 1.00 98.12 114 TRP A O 1
ATOM 874 N N . ASN A 1 115 ? -12.153 6.424 -4.867 1.00 96.94 115 ASN A N 1
ATOM 875 C CA . ASN A 1 115 ? -13.090 5.458 -5.458 1.00 96.94 115 ASN A CA 1
ATOM 876 C C . ASN A 1 115 ? -12.862 5.273 -6.963 1.00 96.94 115 ASN A C 1
ATOM 878 O O . ASN A 1 115 ? -13.497 4.412 -7.572 1.00 96.94 115 ASN A O 1
ATOM 882 N N . ASP A 1 116 ? -12.014 6.104 -7.565 1.00 96.31 116 ASP A N 1
ATOM 883 C CA . ASP A 1 116 ? -11.645 5.996 -8.967 1.00 96.31 116 ASP A CA 1
ATOM 884 C C . ASP A 1 116 ? -10.791 4.739 -9.193 1.00 96.31 116 ASP A C 1
ATOM 886 O O . ASP A 1 116 ? -9.897 4.433 -8.399 1.00 96.31 116 ASP A O 1
ATOM 890 N N . SER A 1 117 ? -11.050 4.005 -10.277 1.00 92.06 117 SER A N 1
ATOM 891 C CA . SER A 1 117 ? -10.305 2.784 -10.610 1.00 92.06 117 SER A CA 1
ATOM 892 C C . SER A 1 117 ? -8.820 3.048 -10.837 1.00 92.06 117 SER A C 1
ATOM 894 O O . SER A 1 117 ? -8.003 2.155 -10.607 1.00 92.06 117 SER A O 1
ATOM 896 N N . GLU A 1 118 ? -8.476 4.267 -11.260 1.00 95.69 118 GLU A N 1
ATOM 897 C CA . GLU A 1 118 ? -7.097 4.667 -11.540 1.00 95.69 118 GLU A CA 1
ATOM 898 C C . GLU A 1 118 ? -6.437 5.415 -10.375 1.00 95.69 118 GLU A C 1
ATOM 900 O O . GLU A 1 118 ? -5.305 5.870 -10.501 1.00 95.69 118 GLU A O 1
ATOM 905 N N . PHE A 1 119 ? -7.106 5.538 -9.217 1.00 97.69 119 PHE A N 1
ATOM 906 C CA . PHE A 1 119 ? -6.548 6.255 -8.066 1.00 97.69 119 PHE A CA 1
ATOM 907 C C . PHE A 1 119 ? -5.268 5.620 -7.546 1.00 97.69 119 PHE A C 1
ATOM 909 O O . PHE A 1 119 ? -4.326 6.315 -7.187 1.00 97.69 119 PHE A O 1
ATOM 916 N N . THR A 1 120 ? -5.225 4.295 -7.472 1.00 97.31 120 THR A N 1
ATOM 917 C CA . THR A 1 120 ? -4.061 3.608 -6.911 1.00 97.31 120 THR A CA 1
ATOM 918 C C . THR A 1 120 ? -3.021 3.251 -7.956 1.00 97.31 120 THR A C 1
ATOM 920 O O . THR A 1 120 ? -1.831 3.266 -7.658 1.00 97.31 120 THR A O 1
ATOM 923 N N . VAL A 1 121 ? -3.477 2.896 -9.154 1.00 96.50 121 VAL A N 1
ATOM 924 C CA . VAL A 1 121 ? -2.621 2.484 -10.262 1.00 96.50 121 VAL A CA 1
ATOM 925 C C . VAL A 1 121 ? -3.093 3.217 -11.499 1.00 96.50 121 VAL A C 1
ATOM 927 O O . VAL A 1 121 ? -4.260 3.090 -11.867 1.00 96.50 121 VAL A O 1
ATOM 930 N N . GLY A 1 122 ? -2.196 3.970 -12.120 1.00 93.31 122 GLY A N 1
ATOM 931 C CA . GLY A 1 1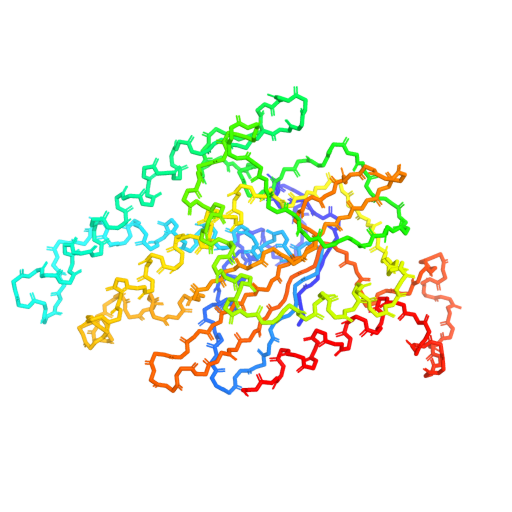22 ? -2.443 4.719 -13.345 1.00 93.31 122 GLY A CA 1
ATOM 932 C C . GLY A 1 122 ? -1.593 4.205 -14.509 1.00 93.31 122 GLY A C 1
ATOM 933 O O . GLY A 1 122 ? -0.709 3.366 -14.317 1.00 93.31 122 GLY A O 1
ATOM 934 N N . PRO A 1 123 ? -1.844 4.688 -15.737 1.00 90.25 123 PRO A N 1
ATOM 935 C CA . PRO A 1 123 ? -0.891 4.521 -16.827 1.00 90.25 123 PRO A CA 1
ATOM 936 C C . PRO A 1 123 ? 0.378 5.317 -16.511 1.00 90.25 123 PRO A C 1
ATOM 938 O O . PRO A 1 123 ? 0.277 6.461 -16.085 1.00 90.25 123 PRO A O 1
ATOM 941 N N . ASN A 1 124 ? 1.554 4.758 -16.753 1.00 84.38 124 ASN A N 1
ATOM 942 C CA . ASN A 1 124 ? 2.813 5.497 -16.696 1.00 84.38 124 ASN A CA 1
ATOM 943 C C . ASN A 1 124 ? 2.902 6.467 -17.896 1.00 84.38 124 ASN A C 1
ATOM 945 O O . ASN A 1 124 ? 2.422 6.152 -18.991 1.00 84.38 124 ASN A O 1
ATOM 949 N N . GLU A 1 125 ? 3.500 7.645 -17.707 1.00 80.31 125 GLU A N 1
ATOM 950 C CA . GLU A 1 125 ? 3.783 8.619 -18.767 1.00 80.31 125 GLU A CA 1
ATOM 951 C C . GLU A 1 125 ? 4.611 8.009 -19.904 1.00 80.31 125 GLU A C 1
ATOM 953 O O . GLU A 1 125 ? 4.375 8.310 -21.079 1.00 80.31 125 GLU A O 1
ATOM 958 N N . PHE A 1 126 ? 5.556 7.128 -19.563 1.00 80.31 126 PHE A N 1
ATOM 959 C CA . PHE A 1 126 ? 6.415 6.443 -20.519 1.00 80.31 126 PHE A CA 1
ATOM 960 C C . PHE A 1 126 ? 6.497 4.954 -20.206 1.00 80.31 126 PHE A C 1
ATOM 962 O O . PHE A 1 126 ? 6.668 4.530 -19.070 1.00 80.31 126 PHE A O 1
ATOM 969 N N . LYS A 1 127 ? 6.428 4.118 -21.245 1.00 81.44 127 LYS A N 1
ATOM 970 C CA . LYS A 1 127 ? 6.592 2.676 -21.064 1.00 81.44 127 LYS A CA 1
ATOM 971 C C . LYS A 1 127 ? 8.028 2.363 -20.642 1.00 81.44 127 LYS A C 1
ATOM 973 O O . LYS A 1 127 ? 8.968 2.632 -21.395 1.00 81.44 127 LYS A O 1
ATOM 978 N N . GLU A 1 128 ? 8.190 1.717 -19.494 1.00 79.12 128 GLU A N 1
ATOM 979 C CA . GLU A 1 128 ? 9.495 1.268 -19.026 1.00 79.12 128 GLU A CA 1
ATOM 980 C C . GLU A 1 128 ? 9.811 -0.117 -19.597 1.00 79.12 128 GLU A C 1
ATOM 982 O O . GLU A 1 128 ? 9.071 -1.083 -19.405 1.00 79.12 128 GLU A O 1
ATOM 987 N N . VAL A 1 129 ? 10.903 -0.196 -20.362 1.00 81.75 129 VAL A N 1
ATOM 988 C CA . VAL A 1 129 ? 11.419 -1.438 -20.945 1.00 81.75 129 VAL A CA 1
ATOM 989 C C . VAL A 1 129 ? 12.937 -1.454 -20.801 1.00 81.75 129 VAL A C 1
ATOM 991 O O . VAL A 1 129 ? 13.621 -0.551 -21.295 1.00 81.75 129 VAL A O 1
ATOM 994 N N . GLY A 1 130 ? 13.453 -2.505 -20.166 1.00 81.75 130 GLY A N 1
ATOM 995 C CA . GLY A 1 130 ? 14.882 -2.735 -19.972 1.00 81.75 130 GLY A CA 1
ATOM 996 C C . GLY A 1 130 ? 15.402 -2.158 -18.659 1.00 81.75 130 GLY A C 1
ATOM 997 O O . GLY A 1 130 ? 14.650 -2.018 -17.696 1.00 81.75 130 GLY A O 1
ATOM 998 N N . ASP A 1 131 ? 16.694 -1.848 -18.632 1.00 83.56 131 ASP A N 1
ATOM 999 C CA . ASP A 1 131 ? 17.365 -1.421 -17.407 1.00 83.56 131 ASP A CA 1
ATOM 1000 C C . ASP A 1 131 ? 16.945 -0.010 -16.999 1.00 83.56 131 ASP A C 1
ATOM 1002 O O . ASP A 1 131 ? 16.808 0.895 -17.833 1.00 83.56 131 ASP A O 1
ATOM 1006 N N . ARG A 1 132 ? 16.724 0.166 -15.700 1.00 87.31 132 ARG A N 1
ATOM 1007 C CA . ARG A 1 132 ? 16.432 1.449 -15.067 1.00 87.31 132 ARG A CA 1
ATOM 1008 C C . ARG A 1 132 ? 17.310 1.627 -13.851 1.00 87.31 132 ARG A C 1
ATOM 1010 O O . ARG A 1 132 ? 17.569 0.670 -13.126 1.00 87.31 132 ARG A O 1
ATOM 1017 N N . GLN A 1 133 ? 17.742 2.857 -13.627 1.00 88.81 133 GLN A N 1
ATOM 1018 C CA . GLN A 1 133 ? 18.496 3.203 -12.436 1.00 88.81 133 GLN A CA 1
ATOM 1019 C C . GLN A 1 133 ? 17.519 3.486 -11.293 1.00 88.81 133 GLN A C 1
ATOM 1021 O O . GLN A 1 133 ? 16.549 4.228 -11.477 1.00 88.81 133 GLN A O 1
ATOM 1026 N N . LEU A 1 134 ? 17.783 2.904 -10.122 1.00 90.44 134 LEU A N 1
ATOM 1027 C CA . LEU A 1 134 ? 17.093 3.274 -8.890 1.00 90.44 134 LEU A CA 1
ATOM 1028 C C . LEU A 1 134 ? 17.676 4.556 -8.298 1.00 90.44 134 LEU A C 1
ATOM 1030 O O . LEU A 1 134 ? 18.893 4.697 -8.170 1.00 90.44 134 LEU A O 1
ATOM 1034 N N . LEU A 1 135 ? 16.786 5.450 -7.878 1.00 90.94 135 LEU A N 1
ATOM 1035 C CA . LEU A 1 135 ? 17.092 6.639 -7.091 1.00 90.94 135 LEU A CA 1
ATOM 1036 C C . LEU A 1 135 ? 16.404 6.565 -5.733 1.00 90.94 135 LEU A C 1
ATOM 1038 O O . LEU A 1 135 ? 15.359 5.927 -5.590 1.00 90.94 135 LEU A O 1
ATOM 1042 N N . HIS A 1 136 ? 16.972 7.258 -4.746 1.00 89.69 136 HIS A N 1
ATOM 1043 C CA . HIS A 1 136 ? 16.264 7.497 -3.494 1.00 89.69 136 HIS A CA 1
ATOM 1044 C C . HIS A 1 136 ? 14.947 8.201 -3.788 1.00 89.69 136 HIS A C 1
ATOM 1046 O O . HIS A 1 136 ? 14.898 9.120 -4.612 1.00 89.69 136 HIS A O 1
ATOM 1052 N N . TYR A 1 137 ? 13.896 7.775 -3.097 1.00 92.56 137 TYR A N 1
ATOM 1053 C CA . TYR A 1 137 ? 12.647 8.506 -3.130 1.00 92.56 137 TYR A CA 1
ATOM 1054 C C . TYR A 1 137 ? 12.854 9.895 -2.516 1.00 92.56 137 TYR A C 1
ATOM 1056 O O . TYR A 1 137 ? 13.462 10.037 -1.453 1.00 92.56 137 TYR A O 1
ATOM 1064 N N . GLN A 1 138 ? 12.353 10.922 -3.195 1.00 91.50 138 GLN A N 1
ATOM 1065 C CA . GLN A 1 138 ? 12.360 12.291 -2.700 1.00 91.50 138 GLN A CA 1
ATOM 1066 C C . GLN A 1 138 ? 10.921 12.730 -2.505 1.00 91.50 138 GLN A C 1
ATOM 1068 O O . GLN A 1 138 ? 10.149 12.743 -3.459 1.00 91.50 138 GLN A O 1
ATOM 1073 N N . SER A 1 139 ? 10.576 13.094 -1.271 1.00 91.38 139 SER A N 1
ATOM 1074 C CA . SER A 1 139 ? 9.252 13.616 -0.960 1.00 91.38 139 SER A CA 1
ATOM 1075 C C . SER A 1 139 ? 8.907 14.809 -1.859 1.00 91.38 139 SER A C 1
ATOM 1077 O O . SER A 1 139 ? 9.736 15.713 -2.012 1.00 91.38 139 SER A O 1
ATOM 1079 N N . PRO A 1 140 ? 7.690 14.849 -2.423 1.00 92.81 140 PRO A N 1
ATOM 1080 C CA . PRO A 1 140 ? 7.256 15.960 -3.248 1.00 92.81 140 PRO A CA 1
ATOM 1081 C C . PRO A 1 140 ? 7.041 17.211 -2.392 1.00 92.81 140 PRO A C 1
ATOM 1083 O O . PRO A 1 140 ? 6.729 17.142 -1.201 1.00 92.81 140 PRO A O 1
ATOM 1086 N N . ASP A 1 141 ? 7.150 18.376 -3.023 1.00 90.38 141 ASP A N 1
ATOM 1087 C CA . ASP A 1 141 ? 6.768 19.643 -2.409 1.00 90.38 141 ASP A CA 1
ATOM 1088 C C . ASP A 1 141 ? 5.241 19.828 -2.483 1.00 90.38 141 ASP A C 1
ATOM 1090 O O . ASP A 1 141 ? 4.617 19.586 -3.521 1.00 90.38 141 ASP A O 1
ATOM 1094 N N . SER A 1 142 ? 4.613 20.232 -1.375 1.00 89.62 142 SER A N 1
ATOM 1095 C CA . SER A 1 142 ? 3.147 20.277 -1.279 1.00 89.62 142 SER A CA 1
ATOM 1096 C C . SER A 1 142 ? 2.508 21.370 -2.139 1.00 89.62 142 SER A C 1
ATOM 1098 O O . SER A 1 142 ? 1.396 21.179 -2.637 1.00 89.62 142 SER A O 1
ATOM 1100 N N . GLU A 1 143 ? 3.195 22.495 -2.355 1.00 86.06 143 GLU A N 1
ATOM 1101 C CA . GLU A 1 143 ? 2.681 23.605 -3.164 1.00 86.06 143 GLU A CA 1
ATOM 1102 C C . GLU A 1 143 ? 2.666 23.251 -4.653 1.00 86.06 143 GLU A C 1
ATOM 1104 O O . GLU A 1 143 ? 1.726 23.595 -5.372 1.00 86.06 143 GLU A O 1
ATOM 1109 N N . THR A 1 144 ? 3.696 22.539 -5.109 1.00 86.94 144 THR A N 1
ATOM 1110 C CA . THR A 1 144 ? 3.878 22.181 -6.521 1.00 86.94 144 THR A CA 1
ATOM 1111 C C . THR A 1 144 ? 3.159 20.894 -6.919 1.00 86.94 144 THR A C 1
ATOM 1113 O O . THR A 1 144 ? 2.610 20.829 -8.019 1.00 86.94 144 THR A O 1
ATOM 1116 N N . SER A 1 145 ? 3.103 19.892 -6.037 1.00 88.50 145 SER A N 1
ATOM 1117 C CA . SER A 1 145 ? 2.420 18.615 -6.307 1.00 88.50 145 SER A CA 1
ATOM 1118 C C . SER A 1 145 ? 0.904 18.679 -6.104 1.00 88.50 145 SER A C 1
ATOM 1120 O O . SER A 1 145 ? 0.152 17.923 -6.715 1.00 88.50 145 SER A O 1
ATOM 1122 N N . GLY A 1 146 ? 0.423 19.575 -5.234 1.00 90.00 146 GLY A N 1
ATOM 1123 C CA . GLY A 1 146 ? -0.968 19.569 -4.779 1.00 90.00 146 GLY A CA 1
ATOM 1124 C C . GLY A 1 146 ? -1.292 18.434 -3.798 1.00 90.00 146 GLY A C 1
ATOM 1125 O O . GLY A 1 146 ? -2.463 18.244 -3.455 1.00 90.00 146 GLY A O 1
ATOM 1126 N N . ILE A 1 147 ? -0.279 17.700 -3.325 1.00 95.56 147 ILE A N 1
ATOM 1127 C CA . ILE A 1 147 ? -0.420 16.670 -2.296 1.00 95.56 147 ILE A CA 1
ATOM 1128 C C . ILE A 1 147 ? -0.482 17.356 -0.924 1.00 95.56 147 ILE A C 1
ATOM 1130 O O . ILE A 1 147 ? 0.386 18.167 -0.593 1.00 95.56 147 ILE A O 1
ATOM 1134 N N . PRO A 1 148 ? -1.481 17.046 -0.074 1.00 97.12 148 PRO A N 1
ATOM 1135 C CA . PRO A 1 148 ? -1.582 17.662 1.242 1.00 97.12 148 PRO A CA 1
ATOM 1136 C C . PRO A 1 148 ? -0.331 17.414 2.093 1.00 97.12 148 PRO A C 1
ATOM 1138 O O . PRO A 1 148 ? 0.063 16.267 2.304 1.00 97.12 148 PRO A O 1
ATOM 1141 N N . GLN A 1 149 ? 0.220 18.481 2.685 1.00 97.56 149 GLN A N 1
ATOM 1142 C CA . GLN A 1 149 ? 1.441 18.434 3.504 1.00 97.56 149 GLN A CA 1
ATOM 1143 C C . GLN A 1 149 ? 1.410 17.354 4.597 1.00 97.56 149 GLN A C 1
ATOM 1145 O O . GLN A 1 149 ? 2.421 16.730 4.891 1.00 97.56 149 GLN A O 1
ATOM 1150 N N . GLN A 1 150 ? 0.241 17.091 5.189 1.00 97.56 150 GLN A N 1
ATOM 1151 C CA . GLN A 1 150 ? 0.096 16.055 6.217 1.00 97.56 150 GLN A CA 1
ATOM 1152 C C . GLN A 1 150 ? 0.413 14.633 5.715 1.00 97.56 150 GLN A C 1
ATOM 1154 O O . GLN A 1 150 ? 0.822 13.800 6.521 1.00 97.56 150 GLN A O 1
ATOM 1159 N N . LEU A 1 151 ? 0.216 14.345 4.420 1.00 98.50 151 LEU A N 1
ATOM 1160 C CA . LEU A 1 151 ? 0.544 13.045 3.827 1.00 98.50 151 LEU A CA 1
ATOM 1161 C C . LEU A 1 151 ? 2.056 12.917 3.632 1.00 98.50 151 LEU A C 1
ATOM 1163 O O . LEU A 1 151 ? 2.640 11.912 4.033 1.00 98.50 151 LEU A O 1
ATOM 1167 N N . ILE A 1 152 ? 2.677 13.978 3.107 1.00 98.06 152 ILE A N 1
ATOM 1168 C CA . ILE A 1 152 ? 4.128 14.085 2.908 1.00 98.06 152 ILE A CA 1
ATOM 1169 C C . ILE A 1 152 ? 4.854 13.945 4.247 1.00 98.06 152 ILE A C 1
ATOM 1171 O O . ILE A 1 152 ? 5.648 13.030 4.434 1.00 98.06 152 ILE A O 1
ATOM 1175 N N . THR A 1 153 ? 4.493 14.762 5.238 1.00 97.69 153 THR A N 1
ATOM 1176 C CA . THR A 1 153 ? 5.124 14.724 6.564 1.00 97.69 153 THR A CA 1
ATOM 1177 C C . THR A 1 153 ? 4.927 13.381 7.271 1.00 97.69 153 THR A C 1
ATOM 1179 O O . THR A 1 153 ? 5.805 12.932 8.004 1.00 97.69 153 THR A O 1
ATOM 1182 N N . ALA A 1 154 ? 3.800 12.693 7.063 1.00 98.06 154 ALA A N 1
ATOM 1183 C CA . ALA A 1 154 ? 3.620 11.353 7.621 1.00 98.06 154 ALA A CA 1
ATOM 1184 C C . ALA A 1 154 ? 4.588 10.327 7.009 1.00 98.06 154 ALA A C 1
ATOM 1186 O O . ALA A 1 154 ? 5.044 9.427 7.722 1.00 98.06 154 ALA A O 1
ATOM 1187 N N . HIS A 1 155 ? 4.892 10.446 5.712 1.00 97.25 155 HIS A N 1
ATOM 1188 C CA . HIS A 1 155 ? 5.914 9.633 5.048 1.00 97.25 155 HIS A CA 1
ATOM 1189 C C . HIS A 1 155 ? 7.320 9.991 5.527 1.00 97.25 155 HIS A C 1
ATOM 1191 O O . HIS A 1 155 ? 8.022 9.082 5.951 1.00 97.25 155 HIS A O 1
ATOM 1197 N N . GLU A 1 156 ? 7.674 11.271 5.637 1.00 95.50 156 GLU A N 1
ATOM 1198 C CA . GLU A 1 156 ? 8.982 11.694 6.169 1.00 95.50 156 GLU A CA 1
ATOM 1199 C C . GLU A 1 156 ? 9.233 11.157 7.586 1.00 95.50 156 GLU A C 1
ATOM 1201 O O . GLU A 1 156 ? 10.296 10.617 7.874 1.00 95.50 156 GLU A O 1
ATOM 1206 N N . VAL A 1 157 ? 8.225 11.211 8.465 1.00 95.94 157 VAL A N 1
ATOM 1207 C CA . VAL A 1 157 ? 8.306 10.604 9.807 1.00 95.94 157 VAL A CA 1
ATOM 1208 C C . VAL A 1 157 ? 8.469 9.082 9.736 1.00 95.94 157 VAL A C 1
ATOM 1210 O O . VAL A 1 157 ? 9.060 8.483 10.625 1.00 95.94 157 VAL A O 1
ATOM 1213 N N . THR A 1 158 ? 7.910 8.432 8.715 1.00 95.12 158 THR A N 1
ATOM 1214 C CA . THR A 1 158 ? 8.048 6.979 8.528 1.00 95.12 158 THR A CA 1
ATOM 1215 C C . THR A 1 158 ? 9.453 6.615 8.071 1.00 95.12 158 THR A C 1
ATOM 1217 O O . THR A 1 158 ? 10.024 5.693 8.643 1.00 95.12 158 THR A O 1
ATOM 1220 N N . ALA A 1 159 ? 9.999 7.357 7.108 1.00 92.25 159 ALA A N 1
ATOM 1221 C CA . ALA A 1 159 ? 11.367 7.195 6.628 1.00 92.25 159 ALA A CA 1
ATOM 1222 C C . ALA A 1 159 ? 12.407 7.506 7.724 1.00 92.25 159 ALA A C 1
ATOM 1224 O O . ALA A 1 159 ? 13.434 6.850 7.806 1.00 92.25 159 ALA A O 1
ATOM 1225 N N . ASP A 1 160 ? 12.130 8.456 8.626 1.00 91.75 160 ASP A N 1
ATOM 1226 C CA . ASP A 1 160 ? 12.990 8.718 9.793 1.00 91.75 160 ASP A CA 1
ATOM 1227 C C . ASP A 1 160 ? 12.875 7.622 10.873 1.00 91.75 160 ASP A C 1
ATOM 1229 O O . ASP A 1 160 ? 13.868 7.214 11.473 1.00 91.75 160 ASP A O 1
ATOM 1233 N N . GLU A 1 161 ? 11.664 7.097 11.119 1.00 91.06 161 GLU A N 1
ATOM 1234 C CA . GLU A 1 161 ? 11.435 6.034 12.114 1.00 91.06 161 GLU A CA 1
ATOM 1235 C C . GLU A 1 161 ? 12.074 4.694 11.700 1.00 91.06 161 GLU A C 1
ATOM 1237 O O . GLU A 1 161 ? 12.392 3.871 12.566 1.00 91.06 161 GLU A O 1
ATOM 1242 N N . PHE A 1 162 ? 12.251 4.450 10.398 1.00 86.94 162 PHE A N 1
ATOM 1243 C CA . PHE A 1 162 ? 12.703 3.171 9.863 1.00 86.94 162 PHE A CA 1
ATOM 1244 C C . PHE A 1 162 ? 13.913 3.319 8.944 1.00 86.94 162 PHE A C 1
ATOM 1246 O O . PHE A 1 162 ? 13.855 3.983 7.926 1.00 86.94 162 PHE A O 1
ATOM 1253 N N . GLU A 1 163 ? 14.991 2.595 9.250 1.00 72.75 163 GLU A N 1
ATOM 1254 C CA . GLU A 1 163 ? 16.150 2.520 8.353 1.00 72.75 163 GLU A CA 1
ATOM 1255 C C . GLU A 1 163 ? 15.768 1.887 7.000 1.00 72.75 163 GLU A C 1
ATOM 1257 O O . GLU A 1 163 ? 15.272 0.749 6.951 1.00 72.75 163 GLU A O 1
ATOM 1262 N N . GLY A 1 164 ? 16.006 2.621 5.911 1.00 67.69 164 GLY A N 1
ATOM 1263 C CA . GLY A 1 164 ? 15.680 2.203 4.555 1.00 67.69 164 GLY A CA 1
ATOM 1264 C C . GLY A 1 164 ? 16.614 1.113 4.029 1.00 67.69 164 GLY A C 1
ATOM 1265 O O . GLY A 1 164 ? 17.796 1.316 3.764 1.00 67.69 164 GLY A O 1
ATOM 1266 N N . VAL A 1 165 ? 16.057 -0.080 3.809 1.00 71.06 165 VAL A N 1
ATOM 1267 C CA . VAL A 1 165 ? 16.792 -1.262 3.305 1.00 71.06 165 VAL A CA 1
ATOM 1268 C C . VAL A 1 165 ? 17.367 -1.028 1.901 1.00 71.06 165 VAL A C 1
ATOM 1270 O O . VAL A 1 165 ? 18.427 -1.554 1.544 1.00 71.06 165 VAL A O 1
ATOM 1273 N N . ILE A 1 166 ? 16.644 -0.261 1.082 1.00 72.88 166 ILE A N 1
ATOM 1274 C CA . ILE A 1 166 ? 17.061 0.082 -0.280 1.00 72.88 166 ILE A CA 1
ATOM 1275 C C . ILE A 1 166 ? 18.050 1.251 -0.264 1.00 72.88 166 ILE A C 1
ATOM 1277 O O . ILE A 1 166 ? 18.966 1.245 -1.083 1.00 72.88 166 ILE A O 1
ATOM 1281 N N . ASP A 1 167 ? 17.969 2.162 0.706 1.00 71.00 167 ASP A N 1
ATOM 1282 C CA . ASP A 1 167 ? 18.864 3.321 0.799 1.00 71.00 167 ASP A CA 1
ATOM 1283 C C . ASP A 1 167 ? 20.326 2.896 0.932 1.00 71.00 167 ASP A C 1
ATOM 1285 O O . ASP A 1 167 ? 21.172 3.306 0.141 1.00 71.00 167 ASP A O 1
ATOM 1289 N N . THR A 1 168 ? 20.611 1.930 1.811 1.00 69.00 168 THR A N 1
ATOM 1290 C CA . THR A 1 168 ? 21.951 1.328 1.937 1.00 69.00 168 THR A CA 1
ATOM 1291 C C . THR A 1 168 ? 22.397 0.593 0.662 1.00 69.00 168 THR A C 1
ATOM 1293 O O . THR A 1 168 ? 23.561 0.231 0.497 1.00 69.00 168 THR A O 1
ATOM 1296 N N . SER A 1 169 ? 21.485 0.261 -0.246 1.00 71.75 169 SER A N 1
ATOM 1297 C CA . SER A 1 169 ? 21.836 -0.340 -1.538 1.00 71.75 169 SER A CA 1
ATOM 1298 C C . SER A 1 169 ? 22.174 0.737 -2.559 1.00 71.75 169 SER A C 1
ATOM 1300 O O . SER A 1 169 ? 23.193 0.622 -3.232 1.00 71.75 169 SER A O 1
ATOM 1302 N N . ILE A 1 170 ? 21.396 1.815 -2.606 1.00 75.62 170 ILE A N 1
ATOM 1303 C CA . ILE A 1 170 ? 21.627 2.943 -3.511 1.00 75.62 170 ILE A CA 1
ATOM 1304 C C . ILE A 1 170 ? 22.922 3.687 -3.141 1.00 75.62 170 ILE A C 1
ATOM 1306 O O . ILE A 1 170 ? 23.752 3.929 -4.017 1.00 75.62 170 ILE A O 1
ATOM 1310 N N . GLU A 1 171 ? 23.160 3.961 -1.854 1.00 71.88 171 GLU A N 1
ATOM 1311 C CA . GLU A 1 171 ? 24.348 4.690 -1.380 1.00 71.88 171 GLU A CA 1
ATOM 1312 C C . GLU A 1 171 ? 25.661 3.940 -1.651 1.00 71.88 171 GLU A C 1
ATOM 1314 O O . GLU A 1 171 ? 26.656 4.517 -2.100 1.00 71.88 171 GLU A O 1
ATOM 1319 N N . TYR A 1 172 ? 25.684 2.633 -1.376 1.00 65.44 172 TYR A N 1
ATOM 1320 C CA . TYR A 1 172 ? 26.918 1.846 -1.428 1.00 65.44 172 TYR A CA 1
ATOM 1321 C C . TYR A 1 172 ? 27.229 1.305 -2.821 1.00 65.44 172 TYR A C 1
ATOM 1323 O O . TYR A 1 172 ? 28.395 1.035 -3.109 1.00 65.44 172 TYR A O 1
ATOM 1331 N N . GLU A 1 173 ? 26.221 1.108 -3.674 1.00 64.56 173 GLU A N 1
ATOM 1332 C CA . GLU A 1 173 ? 26.400 0.375 -4.930 1.00 64.56 173 GLU A CA 1
ATOM 1333 C C . GLU A 1 173 ? 26.549 1.261 -6.171 1.00 64.56 173 GLU A C 1
ATOM 1335 O O . GLU A 1 173 ? 26.794 0.689 -7.221 1.00 64.56 173 GLU A O 1
ATOM 1340 N N . HIS A 1 174 ? 26.508 2.601 -6.039 1.00 58.78 174 HIS A N 1
ATOM 1341 C CA . HIS A 1 174 ? 26.752 3.603 -7.099 1.00 58.78 174 HIS A CA 1
ATOM 1342 C C . HIS A 1 174 ? 26.219 3.151 -8.474 1.00 58.78 174 HIS A C 1
ATOM 1344 O O . HIS A 1 174 ? 26.960 2.579 -9.267 1.00 58.78 174 HIS A O 1
ATOM 1350 N N . GLU A 1 175 ? 24.950 3.481 -8.752 1.00 70.19 175 GLU A N 1
ATOM 1351 C CA . GLU A 1 175 ? 24.197 3.104 -9.968 1.00 70.19 175 GLU A CA 1
ATOM 1352 C C . GLU A 1 175 ? 23.619 1.676 -9.938 1.00 70.19 175 GLU A C 1
ATOM 1354 O O . GLU A 1 175 ? 24.014 0.801 -10.703 1.00 70.19 175 GLU A O 1
ATOM 1359 N N . LEU A 1 176 ? 22.625 1.454 -9.069 1.00 79.75 176 LEU A N 1
ATOM 1360 C CA . LEU A 1 176 ? 21.888 0.190 -9.000 1.00 79.75 176 LEU A CA 1
ATOM 1361 C C . LEU A 1 176 ? 20.898 0.089 -10.171 1.00 79.75 176 LEU A C 1
ATOM 1363 O O . LEU A 1 176 ? 19.920 0.842 -10.229 1.00 79.75 176 LEU A O 1
ATOM 1367 N N . ASN A 1 177 ? 21.153 -0.846 -11.088 1.00 84.19 177 ASN A N 1
ATOM 1368 C CA . ASN A 1 177 ? 20.336 -1.060 -12.281 1.00 84.19 177 ASN A CA 1
ATOM 1369 C C . ASN A 1 177 ? 19.394 -2.260 -12.125 1.00 84.19 177 ASN A C 1
ATOM 1371 O O . ASN A 1 177 ? 19.795 -3.356 -11.739 1.00 84.19 177 ASN A O 1
ATOM 1375 N N . ILE A 1 178 ? 18.123 -2.060 -12.456 1.00 85.44 178 ILE A N 1
ATOM 1376 C CA . ILE A 1 178 ? 17.046 -3.044 -12.301 1.00 85.44 178 ILE A CA 1
ATOM 1377 C C . ILE A 1 178 ? 16.298 -3.261 -13.609 1.00 85.44 178 ILE A C 1
ATOM 1379 O O . ILE A 1 178 ? 16.155 -2.352 -14.425 1.00 85.44 178 ILE A O 1
ATOM 1383 N N . ALA A 1 179 ? 15.753 -4.461 -13.777 1.00 84.62 179 ALA A N 1
ATOM 1384 C CA . ALA A 1 179 ? 14.971 -4.803 -14.952 1.00 84.62 179 ALA A CA 1
ATOM 1385 C C . ALA A 1 179 ? 13.504 -4.341 -14.797 1.00 84.62 179 ALA A C 1
ATOM 1387 O O . ALA A 1 179 ? 12.797 -4.792 -13.887 1.00 84.62 179 ALA A O 1
ATOM 1388 N N . MET A 1 180 ? 13.045 -3.467 -15.702 1.00 83.12 180 MET A N 1
ATOM 1389 C CA . MET A 1 180 ? 11.695 -2.881 -15.722 1.00 83.12 180 MET A CA 1
ATOM 1390 C C . MET A 1 180 ? 10.941 -3.206 -17.018 1.00 83.12 180 MET A C 1
ATOM 1392 O O . MET A 1 180 ? 11.482 -3.058 -18.116 1.00 83.12 180 MET A O 1
ATOM 1396 N N . PHE A 1 181 ? 9.680 -3.646 -16.896 1.00 82.06 181 PHE A N 1
ATOM 1397 C CA . PHE A 1 181 ? 8.822 -4.039 -18.027 1.00 82.06 181 PHE A CA 1
ATOM 1398 C C . PHE A 1 181 ? 7.336 -3.748 -17.768 1.00 82.06 181 PHE A C 1
ATOM 1400 O O . PHE A 1 181 ? 6.531 -4.672 -17.657 1.00 82.06 181 PHE A O 1
ATOM 1407 N N . HIS A 1 182 ? 6.943 -2.480 -17.671 1.00 79.00 182 HIS A N 1
ATOM 1408 C CA . HIS A 1 182 ? 5.548 -2.120 -17.396 1.00 79.00 182 HIS A CA 1
ATOM 1409 C C . HIS A 1 182 ? 5.132 -0.814 -18.079 1.00 79.00 182 HIS A C 1
ATOM 1411 O O . HIS A 1 182 ? 5.944 0.003 -18.510 1.00 79.00 182 HIS A O 1
ATOM 1417 N N . SER A 1 183 ? 3.820 -0.670 -18.236 1.00 84.25 183 SER A N 1
ATOM 1418 C CA . SER A 1 183 ? 3.153 0.537 -18.737 1.00 84.25 183 SER A CA 1
ATOM 1419 C C . SER A 1 183 ? 2.239 1.176 -17.701 1.00 84.25 183 SER A C 1
ATOM 1421 O O . SER A 1 183 ? 1.702 2.244 -17.958 1.00 84.25 183 SER A O 1
ATOM 1423 N N . ASP A 1 184 ? 2.037 0.499 -16.576 1.00 90.75 184 ASP A N 1
ATOM 1424 C CA . ASP A 1 184 ? 1.227 0.951 -15.454 1.00 90.75 184 ASP A CA 1
ATOM 1425 C C . ASP A 1 184 ? 2.164 1.191 -14.269 1.00 90.75 184 ASP A C 1
ATOM 1427 O O . ASP A 1 184 ? 3.224 0.561 -14.176 1.00 90.75 184 ASP A O 1
ATOM 1431 N N . GLU A 1 185 ? 1.770 2.079 -13.370 1.00 92.69 185 GLU A N 1
ATOM 1432 C CA . GLU A 1 185 ? 2.535 2.425 -12.176 1.00 92.69 185 GLU A CA 1
ATOM 1433 C C . GLU A 1 185 ? 1.618 2.653 -10.979 1.00 92.69 185 GLU A C 1
ATOM 1435 O O . GLU A 1 185 ? 0.440 2.985 -11.130 1.00 92.69 185 GLU A O 1
ATOM 1440 N N . VAL A 1 186 ? 2.163 2.472 -9.779 1.00 96.44 186 VAL A N 1
ATOM 1441 C CA . VAL A 1 186 ? 1.481 2.854 -8.544 1.00 96.44 186 VAL A CA 1
ATOM 1442 C C . VAL A 1 186 ? 1.642 4.355 -8.332 1.00 96.44 186 VAL A C 1
ATOM 1444 O O . VAL A 1 186 ? 2.758 4.866 -8.337 1.00 96.44 186 VAL A O 1
ATOM 1447 N N . ASN A 1 187 ? 0.529 5.049 -8.103 1.00 97.06 187 ASN A N 1
ATOM 1448 C CA . ASN A 1 187 ? 0.542 6.497 -7.910 1.00 97.06 187 ASN A CA 1
ATOM 1449 C C . ASN A 1 187 ? 1.118 6.866 -6.532 1.00 97.06 187 ASN A C 1
ATOM 1451 O O . ASN A 1 187 ? 0.737 6.284 -5.506 1.00 97.06 187 ASN A O 1
ATOM 1455 N N . GLU A 1 188 ? 1.990 7.874 -6.506 1.00 97.12 188 GLU A N 1
ATOM 1456 C CA . GLU A 1 188 ? 2.634 8.398 -5.297 1.00 97.12 188 GLU A CA 1
ATOM 1457 C C . GLU A 1 188 ? 1.596 8.860 -4.262 1.00 97.12 188 GLU A C 1
ATOM 1459 O O . GLU A 1 188 ? 1.660 8.487 -3.086 1.00 97.12 188 GLU A O 1
ATOM 1464 N N . GLU A 1 189 ? 0.569 9.588 -4.707 1.00 97.88 189 GLU A N 1
ATOM 1465 C CA . GLU A 1 189 ? -0.463 10.166 -3.847 1.00 97.88 189 GLU A CA 1
ATOM 1466 C C . GLU A 1 189 ? -1.225 9.087 -3.077 1.00 97.88 189 GLU A C 1
ATOM 1468 O O . GLU A 1 189 ? -1.525 9.247 -1.890 1.00 97.88 189 GLU A O 1
ATOM 1473 N N . ALA A 1 190 ? -1.508 7.957 -3.731 1.00 98.38 190 ALA A N 1
ATOM 1474 C CA . ALA A 1 190 ? -2.214 6.846 -3.112 1.00 98.38 190 ALA A CA 1
ATOM 1475 C C . ALA A 1 190 ? -1.380 6.195 -2.002 1.00 98.38 190 ALA A C 1
ATOM 1477 O O . ALA A 1 190 ? -1.926 5.842 -0.953 1.00 98.38 190 ALA A O 1
ATOM 1478 N N . MET A 1 191 ? -0.067 6.048 -2.196 1.00 98.62 191 MET A N 1
ATOM 1479 C CA . MET A 1 191 ? 0.807 5.427 -1.195 1.00 98.62 191 MET A CA 1
ATOM 1480 C C . MET A 1 191 ? 1.116 6.367 -0.031 1.00 98.62 191 MET A C 1
ATOM 1482 O O . MET A 1 191 ? 1.070 5.929 1.123 1.00 98.62 191 MET A O 1
ATOM 1486 N N . LEU A 1 192 ? 1.301 7.664 -0.289 1.00 98.69 192 LEU A N 1
ATOM 1487 C CA . LEU A 1 192 ? 1.391 8.679 0.765 1.00 98.69 192 LEU A CA 1
ATOM 1488 C C . LEU A 1 192 ? 0.100 8.747 1.595 1.00 98.69 192 LEU A C 1
ATOM 1490 O O . LEU A 1 192 ? 0.143 8.788 2.830 1.00 98.69 192 LEU A O 1
ATOM 1494 N N . PHE A 1 193 ? -1.061 8.677 0.936 1.00 98.88 193 PHE A N 1
ATOM 1495 C CA . PHE A 1 193 ? -2.357 8.583 1.606 1.00 98.88 193 PHE A CA 1
ATOM 1496 C C . PHE A 1 193 ? -2.481 7.320 2.460 1.00 98.88 193 PHE A C 1
ATOM 1498 O O . PHE A 1 193 ? -2.886 7.406 3.623 1.00 98.88 193 PHE A O 1
ATOM 1505 N N . ALA A 1 194 ? -2.113 6.158 1.913 1.00 98.88 194 ALA A N 1
ATOM 1506 C CA . ALA A 1 194 ? -2.179 4.893 2.632 1.00 98.88 194 ALA A CA 1
ATOM 1507 C C . ALA A 1 194 ? -1.317 4.919 3.899 1.00 98.88 194 ALA A C 1
ATOM 1509 O O . ALA A 1 194 ? -1.779 4.524 4.972 1.00 98.88 194 ALA A O 1
ATOM 1510 N N . ASN A 1 195 ? -0.097 5.450 3.794 1.00 98.81 195 ASN A N 1
ATOM 1511 C CA . ASN A 1 195 ? 0.802 5.595 4.927 1.00 98.81 195 ASN A CA 1
ATOM 1512 C C . ASN A 1 195 ? 0.194 6.439 6.052 1.00 98.81 195 ASN A C 1
ATOM 1514 O O . ASN A 1 195 ? 0.091 6.002 7.201 1.00 98.81 195 ASN A O 1
ATOM 1518 N N . TRP A 1 196 ? -0.249 7.649 5.711 1.00 98.81 196 TRP A N 1
ATOM 1519 C CA . TRP A 1 196 ? -0.862 8.570 6.661 1.00 98.81 196 TRP A CA 1
ATOM 1520 C C . TRP A 1 196 ? -2.105 7.964 7.324 1.00 98.81 196 TRP A C 1
ATOM 1522 O O . TRP A 1 196 ? -2.241 8.021 8.550 1.00 98.81 196 TRP A O 1
ATOM 1532 N N . ALA A 1 197 ? -2.978 7.325 6.541 1.00 98.88 197 ALA A N 1
ATOM 1533 C CA . ALA A 1 197 ? -4.191 6.695 7.046 1.00 98.88 197 ALA A CA 1
ATOM 1534 C C . ALA A 1 197 ? -3.877 5.557 8.029 1.00 98.88 197 ALA A C 1
ATOM 1536 O O . ALA A 1 197 ? -4.490 5.487 9.098 1.00 98.88 197 ALA A O 1
ATOM 1537 N N . TYR A 1 198 ? -2.899 4.697 7.723 1.00 98.75 198 TYR A N 1
ATOM 1538 C CA . TYR A 1 198 ? -2.481 3.634 8.638 1.00 98.75 198 TYR A CA 1
ATOM 1539 C C . TYR A 1 198 ? -1.909 4.174 9.943 1.00 98.75 198 TYR A C 1
ATOM 1541 O O . TYR A 1 198 ? -2.328 3.728 11.015 1.00 98.75 198 TYR A O 1
ATOM 1549 N N . ARG A 1 199 ? -1.043 5.192 9.884 1.00 98.12 199 ARG A N 1
ATOM 1550 C CA . ARG A 1 199 ? -0.497 5.823 11.093 1.00 98.12 199 ARG A CA 1
ATOM 1551 C C . ARG A 1 199 ? -1.599 6.435 11.954 1.00 98.12 199 ARG A C 1
ATOM 1553 O O . ARG A 1 199 ? -1.601 6.244 13.173 1.00 98.12 199 ARG A O 1
ATOM 1560 N N . LEU A 1 200 ? -2.564 7.125 11.342 1.00 98.25 200 LEU A N 1
ATOM 1561 C CA . LEU A 1 200 ? -3.711 7.691 12.056 1.00 98.25 200 LEU A CA 1
ATOM 1562 C C . LEU A 1 200 ? -4.573 6.617 12.726 1.00 98.25 200 LEU A C 1
ATOM 1564 O O . LEU A 1 200 ? -4.888 6.736 13.916 1.00 98.25 200 LEU A O 1
ATOM 1568 N N . LEU A 1 201 ? -4.932 5.560 11.991 1.00 98.44 201 LEU A N 1
ATOM 1569 C CA . LEU A 1 201 ? -5.707 4.444 12.531 1.00 98.44 201 LEU A CA 1
ATOM 1570 C C . LEU A 1 201 ? -4.960 3.787 13.690 1.00 98.44 201 LEU A C 1
ATOM 1572 O O . LEU A 1 201 ? -5.510 3.656 14.783 1.00 98.44 201 LEU A O 1
ATOM 1576 N N . HIS A 1 202 ? -3.691 3.441 13.492 1.00 96.56 202 HIS A N 1
ATOM 1577 C CA . HIS A 1 202 ? -2.886 2.777 14.505 1.00 96.56 202 HIS A CA 1
ATOM 1578 C C . HIS A 1 202 ? -2.757 3.621 15.780 1.00 96.56 202 HIS A C 1
ATOM 1580 O O . HIS A 1 202 ? -3.033 3.124 16.874 1.00 96.56 202 HIS A O 1
ATOM 1586 N N . ASN A 1 203 ? -2.415 4.908 15.664 1.00 95.88 203 ASN A N 1
ATOM 1587 C CA . ASN A 1 203 ? -2.299 5.806 16.818 1.00 95.88 203 ASN A CA 1
ATOM 1588 C C . ASN A 1 203 ? -3.617 5.941 17.590 1.00 95.88 203 ASN A C 1
ATOM 1590 O O . ASN A 1 203 ? -3.614 5.992 18.821 1.00 95.88 203 ASN A O 1
ATOM 1594 N N . THR A 1 204 ? -4.744 5.924 16.880 1.00 97.56 204 THR A N 1
ATOM 1595 C CA . THR A 1 204 ? -6.083 5.971 17.483 1.00 97.56 204 THR A CA 1
ATOM 1596 C C . THR A 1 204 ? -6.451 4.663 18.179 1.00 97.56 204 THR A C 1
ATOM 1598 O O . THR A 1 204 ? -7.139 4.677 19.196 1.00 97.56 204 THR A O 1
ATOM 1601 N N . ILE A 1 205 ? -5.977 3.524 17.671 1.00 96.12 205 ILE A N 1
ATOM 1602 C CA . ILE A 1 205 ? -6.253 2.193 18.227 1.00 96.12 205 ILE A CA 1
ATOM 1603 C C . ILE A 1 205 ? -5.513 1.960 19.552 1.00 96.12 205 ILE A C 1
ATOM 1605 O O . ILE A 1 205 ? -6.079 1.332 20.451 1.00 96.12 205 ILE A O 1
ATOM 1609 N N . ILE A 1 206 ? -4.280 2.466 19.707 1.00 94.25 206 ILE A N 1
ATOM 1610 C CA . ILE A 1 206 ? -3.405 2.176 20.864 1.00 94.25 206 ILE A CA 1
ATOM 1611 C C . ILE A 1 206 ? -4.126 2.298 22.225 1.00 94.25 206 ILE A C 1
ATOM 1613 O O . ILE A 1 206 ? -4.080 1.329 22.993 1.00 94.25 206 ILE A O 1
ATOM 1617 N N . PRO A 1 207 ? -4.822 3.409 22.554 1.00 94.19 207 PRO A N 1
ATOM 1618 C CA . PRO A 1 207 ? -5.454 3.579 23.866 1.00 94.19 207 PRO A CA 1
ATOM 1619 C C . PRO A 1 207 ? -6.641 2.636 24.108 1.00 94.19 207 PRO A C 1
ATOM 1621 O O . PRO A 1 207 ? -7.021 2.403 25.255 1.00 94.19 207 PRO A O 1
ATOM 1624 N N . TYR A 1 208 ? -7.228 2.088 23.040 1.00 94.69 208 TYR A N 1
ATOM 1625 C CA . TYR A 1 208 ? -8.481 1.329 23.072 1.00 94.69 208 TYR A CA 1
ATOM 1626 C C . TYR A 1 208 ? -8.322 -0.141 22.663 1.00 94.69 208 TYR A C 1
ATOM 1628 O O . TYR A 1 208 ? -9.315 -0.861 22.559 1.00 94.69 208 TYR A O 1
ATOM 1636 N N . ARG A 1 209 ? -7.086 -0.621 22.477 1.00 92.12 209 ARG A N 1
ATOM 1637 C CA . ARG A 1 209 ? -6.770 -1.974 21.979 1.00 92.12 209 ARG A CA 1
ATOM 1638 C C . ARG A 1 209 ? -7.546 -3.107 22.661 1.00 92.12 209 ARG A C 1
ATOM 1640 O O . ARG A 1 209 ? -8.024 -4.016 21.997 1.00 92.12 209 ARG A O 1
ATOM 1647 N N . TYR A 1 210 ? -7.734 -3.036 23.980 1.00 92.19 210 TYR A N 1
ATOM 1648 C CA . TYR A 1 210 ? -8.427 -4.070 24.760 1.00 92.19 210 TYR A CA 1
ATOM 1649 C C . TYR A 1 210 ? -9.938 -4.114 24.481 1.00 92.19 210 TYR A C 1
ATOM 1651 O O . TYR A 1 210 ? -10.559 -5.169 24.598 1.00 92.19 210 TYR A O 1
ATOM 1659 N N . ILE A 1 211 ? -10.526 -2.977 24.096 1.00 93.75 211 ILE A N 1
ATOM 1660 C CA . ILE A 1 211 ? -11.922 -2.883 23.662 1.00 93.75 211 ILE A CA 1
ATOM 1661 C C . ILE A 1 211 ? -12.040 -3.505 22.271 1.00 93.75 211 ILE A C 1
ATOM 1663 O O . ILE A 1 211 ? -12.888 -4.371 22.051 1.00 93.75 211 ILE A O 1
ATOM 1667 N N . LEU A 1 212 ? -11.145 -3.121 21.354 1.00 93.81 212 LEU A N 1
ATOM 1668 C CA . LEU A 1 212 ? -11.172 -3.591 19.969 1.00 93.81 212 LEU A CA 1
ATOM 1669 C C . LEU A 1 212 ? -10.900 -5.091 19.856 1.00 93.81 212 LEU A C 1
ATOM 1671 O O . LEU A 1 212 ? -11.599 -5.764 19.101 1.00 93.81 212 LEU A O 1
ATOM 1675 N N . ALA A 1 213 ? -9.951 -5.625 20.629 1.00 92.38 213 ALA A N 1
ATOM 1676 C CA . ALA A 1 213 ? -9.570 -7.037 20.604 1.00 92.38 213 ALA A CA 1
ATOM 1677 C C . ALA A 1 213 ? -10.750 -7.992 20.838 1.00 92.38 213 ALA A C 1
ATOM 1679 O O . ALA A 1 213 ? -10.792 -9.075 20.264 1.00 92.38 213 ALA A O 1
ATOM 1680 N N . GLY A 1 214 ? -11.731 -7.580 21.647 1.00 89.75 214 GLY A N 1
ATOM 1681 C CA . GLY A 1 214 ? -12.943 -8.353 21.921 1.00 89.75 214 GLY A CA 1
ATOM 1682 C C . GLY A 1 214 ? -14.130 -8.037 21.009 1.00 89.75 214 GLY A C 1
ATOM 1683 O O . GLY A 1 214 ? -15.247 -8.418 21.351 1.00 89.75 214 GLY A O 1
ATOM 1684 N N . SER A 1 215 ? -13.925 -7.304 19.914 1.00 93.44 215 SER A N 1
ATOM 1685 C CA . SER A 1 215 ? -14.993 -6.775 19.059 1.00 93.44 215 SER A CA 1
ATOM 1686 C C . SER A 1 215 ? -14.890 -7.258 17.610 1.00 93.44 215 SER A C 1
ATOM 1688 O O . SER A 1 215 ? -13.890 -7.846 17.201 1.00 93.44 215 SER A O 1
ATOM 1690 N N . SER A 1 216 ? -15.899 -6.938 16.795 1.00 93.81 216 SER A N 1
ATOM 1691 C CA . SER A 1 216 ? -15.859 -7.155 15.343 1.00 93.81 216 SER A CA 1
ATOM 1692 C C . SER A 1 216 ? -14.840 -6.269 14.612 1.00 93.81 216 SER A C 1
ATOM 1694 O O . SER A 1 216 ? -14.572 -6.513 13.440 1.00 93.81 216 SER A O 1
ATOM 1696 N N . LEU A 1 217 ? -14.263 -5.263 15.282 1.00 95.81 217 LEU A N 1
ATOM 1697 C CA . LEU A 1 217 ? -13.186 -4.414 14.761 1.00 95.81 217 LEU A CA 1
ATOM 1698 C C . LEU A 1 217 ? -11.786 -4.915 15.145 1.00 95.81 217 LEU A C 1
ATOM 1700 O O . LEU A 1 217 ? -10.802 -4.230 14.882 1.00 95.81 217 LEU A O 1
ATOM 1704 N N . SER A 1 218 ? -11.663 -6.097 15.757 1.00 95.38 218 SER A N 1
ATOM 1705 C CA . SER A 1 218 ? -10.364 -6.651 16.170 1.00 95.38 218 SER A CA 1
ATOM 1706 C C . SER A 1 218 ? -9.370 -6.787 15.012 1.00 95.38 218 SER A C 1
ATOM 1708 O O . SER A 1 218 ? -8.170 -6.609 15.212 1.00 95.38 218 SER A O 1
ATOM 1710 N N . TRP A 1 219 ? -9.865 -7.018 13.793 1.00 96.38 219 TRP A N 1
ATOM 1711 C CA . TRP A 1 219 ? -9.046 -7.108 12.583 1.00 96.38 219 TRP A CA 1
ATOM 1712 C C . TRP A 1 219 ? -8.313 -5.800 12.242 1.00 96.38 219 TRP A C 1
ATOM 1714 O O . TRP A 1 219 ? -7.284 -5.854 11.580 1.00 96.38 219 TRP A O 1
ATOM 1724 N N . LEU A 1 220 ? -8.773 -4.634 12.722 1.00 96.94 220 LEU A N 1
ATOM 1725 C CA . LEU A 1 220 ? -8.062 -3.364 12.519 1.00 96.94 220 LEU A CA 1
ATOM 1726 C C . LEU A 1 220 ? -6.664 -3.376 13.150 1.00 96.94 220 LEU A C 1
ATOM 1728 O O . LEU A 1 220 ? -5.777 -2.668 12.691 1.00 96.94 220 LEU A O 1
ATOM 1732 N N . MET A 1 221 ? -6.447 -4.204 14.177 1.00 94.69 221 MET A N 1
ATOM 1733 C CA . MET A 1 221 ? -5.131 -4.382 14.798 1.00 94.69 221 MET A CA 1
ATOM 1734 C C . MET A 1 221 ? -4.163 -5.204 13.930 1.00 94.69 221 MET A C 1
ATOM 1736 O O . MET A 1 221 ? -2.992 -5.306 14.273 1.00 94.69 221 MET A O 1
ATOM 1740 N N . GLN A 1 222 ? -4.646 -5.815 12.844 1.00 95.38 222 GLN A N 1
ATOM 1741 C CA . GLN A 1 222 ? -3.837 -6.559 11.870 1.00 95.38 222 GLN A CA 1
ATOM 1742 C C . GLN A 1 222 ? -3.469 -5.707 10.649 1.00 95.38 222 GLN A C 1
ATOM 1744 O O . GLN A 1 222 ? -2.755 -6.179 9.768 1.00 95.38 222 GLN A O 1
ATOM 1749 N N . LEU A 1 223 ? -3.977 -4.473 10.567 1.00 97.62 223 LEU A N 1
ATOM 1750 C CA . LEU A 1 223 ? -3.587 -3.549 9.510 1.00 97.62 223 LEU A CA 1
ATOM 1751 C C . LEU A 1 223 ? -2.080 -3.255 9.588 1.00 97.62 223 LEU A C 1
ATOM 1753 O O . LEU A 1 223 ? -1.515 -3.241 10.688 1.00 97.62 223 LEU A O 1
ATOM 1757 N N . PRO A 1 224 ? -1.436 -2.965 8.444 1.00 97.56 224 PRO A N 1
ATOM 1758 C CA . PRO A 1 224 ? -0.115 -2.357 8.443 1.00 97.56 224 PRO A CA 1
ATOM 1759 C C . PRO A 1 224 ? -0.059 -1.130 9.362 1.00 97.56 224 PRO A C 1
ATOM 1761 O O . PRO A 1 224 ? -1.028 -0.382 9.488 1.00 97.56 224 PRO A O 1
ATOM 1764 N N . PHE A 1 225 ? 1.091 -0.924 10.000 1.00 96.81 225 PHE A N 1
ATOM 1765 C CA . PHE A 1 225 ? 1.366 0.278 10.784 1.00 96.81 225 PHE A CA 1
ATOM 1766 C C . PHE A 1 225 ? 1.651 1.477 9.877 1.00 96.81 225 PHE A C 1
ATOM 1768 O O . PHE A 1 225 ? 1.184 2.582 10.143 1.00 96.81 225 PHE A O 1
ATOM 1775 N N . ALA A 1 226 ? 2.428 1.240 8.822 1.00 97.31 226 ALA A N 1
ATOM 1776 C CA . ALA A 1 226 ? 2.873 2.245 7.872 1.00 97.31 226 ALA A CA 1
ATOM 1777 C C . ALA A 1 226 ? 3.239 1.583 6.536 1.00 97.31 226 ALA A C 1
ATOM 1779 O O . ALA A 1 226 ? 3.555 0.389 6.491 1.00 97.31 226 ALA A O 1
ATOM 1780 N N . VAL A 1 227 ? 3.214 2.372 5.465 1.00 97.38 227 VAL A N 1
ATOM 1781 C CA . VAL A 1 227 ? 3.710 1.989 4.137 1.00 97.38 227 VAL A CA 1
ATOM 1782 C C . VAL A 1 227 ? 4.659 3.084 3.680 1.00 97.38 227 VAL A C 1
ATOM 1784 O O . VAL A 1 227 ? 4.312 4.255 3.684 1.00 97.38 227 VAL A O 1
ATOM 1787 N N . GLU A 1 228 ? 5.866 2.717 3.303 1.00 96.56 228 GLU A N 1
ATOM 1788 C CA . GLU A 1 228 ? 6.918 3.659 2.954 1.00 96.56 228 GLU A CA 1
ATOM 1789 C C . GLU A 1 228 ? 7.283 3.481 1.488 1.00 96.56 228 GLU A C 1
ATOM 1791 O O . GLU A 1 228 ? 7.564 2.361 1.070 1.00 96.56 228 GLU A O 1
ATOM 1796 N N . ILE A 1 229 ? 7.278 4.560 0.708 1.00 96.94 229 ILE A N 1
ATOM 1797 C CA . ILE A 1 229 ? 7.889 4.565 -0.625 1.00 96.94 229 ILE A CA 1
ATOM 1798 C C . ILE A 1 229 ? 9.405 4.607 -0.444 1.00 96.94 229 ILE A C 1
ATOM 1800 O O . ILE A 1 229 ? 9.897 5.485 0.258 1.00 96.94 229 ILE A O 1
ATOM 1804 N N . LEU A 1 230 ? 10.111 3.648 -1.042 1.00 94.19 230 LEU A N 1
ATOM 1805 C CA . LEU A 1 230 ? 11.547 3.446 -0.829 1.00 94.19 230 LEU A CA 1
ATOM 1806 C C . LEU A 1 230 ? 12.407 4.084 -1.920 1.00 94.19 230 LEU A C 1
ATOM 1808 O O . LEU A 1 230 ? 13.482 4.606 -1.651 1.00 94.19 230 LEU A O 1
ATOM 1812 N N . CYS A 1 231 ? 11.972 3.995 -3.173 1.00 93.38 231 CYS A N 1
ATOM 1813 C CA . CYS A 1 231 ? 12.778 4.442 -4.299 1.00 93.38 231 CYS A CA 1
ATOM 1814 C C . CYS A 1 231 ? 11.925 4.772 -5.518 1.00 93.38 231 CYS A C 1
ATOM 1816 O O . CYS A 1 231 ? 10.799 4.280 -5.670 1.00 93.38 231 CYS A O 1
ATOM 1818 N N . SER A 1 232 ? 12.523 5.539 -6.421 1.00 93.56 232 SER A N 1
ATOM 1819 C CA . SER A 1 232 ? 11.981 5.906 -7.728 1.00 93.56 232 SER A CA 1
ATOM 1820 C C . SER A 1 232 ? 12.879 5.365 -8.841 1.00 93.56 232 SER A C 1
ATOM 1822 O O . SER A 1 232 ? 14.041 5.027 -8.599 1.00 93.56 232 SER A O 1
ATOM 1824 N N . THR A 1 233 ? 12.368 5.300 -10.070 1.00 91.06 233 THR A N 1
ATOM 1825 C CA . THR A 1 233 ? 13.200 5.032 -11.254 1.00 91.06 233 THR A CA 1
ATOM 1826 C C . THR A 1 233 ? 13.507 6.298 -12.028 1.00 91.06 233 THR A C 1
ATOM 1828 O O . THR A 1 233 ? 12.719 7.243 -12.048 1.00 91.06 233 THR A O 1
ATOM 1831 N N . THR A 1 234 ? 14.653 6.304 -12.706 1.00 88.44 234 THR A N 1
ATOM 1832 C CA . THR A 1 234 ? 15.022 7.369 -13.637 1.00 88.44 234 THR A CA 1
ATOM 1833 C C . THR A 1 234 ? 15.474 6.833 -14.988 1.00 88.44 234 THR A C 1
ATOM 1835 O O . THR A 1 234 ? 15.994 5.718 -15.109 1.00 88.44 234 THR A O 1
ATOM 1838 N N . HIS A 1 235 ? 15.297 7.667 -16.009 1.00 81.25 235 HIS A N 1
ATOM 1839 C CA . HIS A 1 235 ? 15.933 7.526 -17.305 1.00 81.25 235 HIS A CA 1
ATOM 1840 C C . HIS A 1 235 ? 16.453 8.891 -17.756 1.00 81.25 235 HIS A C 1
ATOM 1842 O O . HIS A 1 235 ? 15.727 9.878 -17.703 1.00 81.25 235 HIS A O 1
ATOM 1848 N N . GLU A 1 236 ? 17.726 8.950 -18.154 1.00 80.94 236 GLU A N 1
ATOM 1849 C CA . GLU A 1 236 ? 18.392 10.188 -18.599 1.00 80.94 236 GLU A CA 1
ATOM 1850 C C . GLU A 1 236 ? 18.296 11.364 -17.599 1.00 80.94 236 GLU A C 1
ATOM 1852 O O . GLU A 1 236 ? 18.352 12.529 -17.980 1.00 80.94 236 GLU A O 1
ATOM 1857 N N . GLY A 1 237 ? 18.204 11.059 -16.298 1.00 80.06 237 GLY A N 1
ATOM 1858 C CA . GLY A 1 237 ? 18.150 12.046 -15.214 1.00 80.06 237 GLY A CA 1
ATOM 1859 C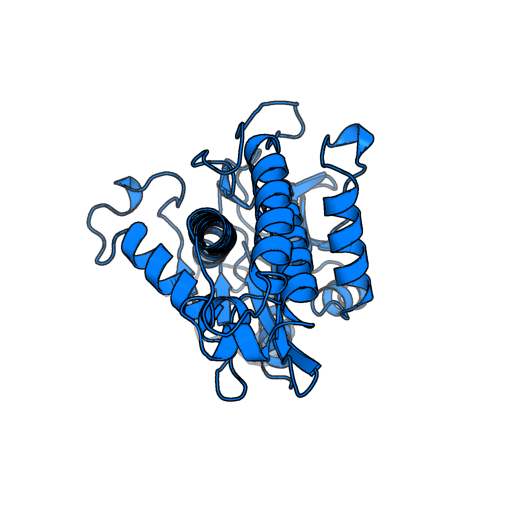 C . GLY A 1 237 ? 16.744 12.543 -14.867 1.00 80.06 237 GLY A C 1
ATOM 1860 O O . GLY A 1 237 ? 16.599 13.319 -13.925 1.00 80.06 237 GLY A O 1
ATOM 1861 N N . GLU A 1 238 ? 15.708 12.084 -15.572 1.00 85.38 238 GLU A N 1
ATOM 1862 C CA . GLU A 1 238 ? 14.311 12.385 -15.252 1.00 85.38 238 GLU A CA 1
ATOM 1863 C C . GLU A 1 238 ? 13.663 11.215 -14.509 1.00 85.38 238 GLU A C 1
ATOM 1865 O O . GLU A 1 238 ? 13.885 10.051 -14.852 1.00 85.38 238 GLU A O 1
ATOM 1870 N N . VAL A 1 239 ? 12.880 11.503 -13.465 1.00 89.44 239 VAL A N 1
ATOM 1871 C CA . VAL A 1 239 ? 12.104 10.475 -12.751 1.00 89.44 239 VAL A CA 1
ATOM 1872 C C . VAL A 1 239 ? 10.998 9.960 -13.670 1.00 89.44 239 VAL A C 1
ATOM 1874 O O . VAL A 1 239 ? 10.238 10.765 -14.213 1.00 89.44 239 VAL A O 1
ATOM 1877 N N . LEU A 1 240 ? 10.906 8.639 -13.819 1.00 87.94 240 LEU A N 1
ATOM 1878 C CA . LEU A 1 240 ? 9.866 7.975 -14.607 1.00 87.94 240 LEU A CA 1
ATOM 1879 C C . LEU A 1 240 ? 8.748 7.427 -13.728 1.00 87.94 240 LEU A C 1
ATOM 1881 O O . LEU A 1 240 ? 7.602 7.762 -13.976 1.00 87.94 240 LEU A O 1
ATOM 1885 N N . THR A 1 241 ? 9.094 6.627 -12.717 1.00 91.06 241 THR A N 1
ATOM 1886 C CA . THR A 1 241 ? 8.138 6.092 -11.740 1.00 91.06 241 THR A CA 1
ATOM 1887 C C . THR A 1 241 ? 8.528 6.562 -10.343 1.00 91.06 241 THR A C 1
ATOM 1889 O O . THR A 1 241 ? 9.584 6.176 -9.832 1.00 91.06 241 THR A O 1
ATOM 1892 N N . GLU A 1 242 ? 7.675 7.352 -9.693 1.00 93.62 242 GLU A N 1
ATOM 1893 C CA . GLU A 1 242 ? 7.896 7.863 -8.333 1.00 93.62 242 GLU A CA 1
ATOM 1894 C C . GLU A 1 242 ? 7.882 6.727 -7.305 1.00 93.62 242 GLU A C 1
ATOM 1896 O O . GLU A 1 242 ? 8.773 6.635 -6.458 1.00 93.62 242 GLU A O 1
ATOM 1901 N N . CYS A 1 243 ? 6.899 5.826 -7.402 1.00 94.88 243 CYS A N 1
ATOM 1902 C CA . CYS A 1 243 ? 6.682 4.738 -6.453 1.00 94.88 243 CYS A CA 1
ATOM 1903 C C . CYS A 1 243 ? 7.165 3.388 -7.005 1.00 94.88 243 CYS A C 1
ATOM 1905 O O . CYS A 1 243 ? 6.373 2.501 -7.311 1.00 94.88 243 CYS A O 1
ATOM 1907 N N . SER A 1 244 ? 8.480 3.209 -7.150 1.00 93.88 244 SER A N 1
ATOM 1908 C CA . SER A 1 244 ? 9.027 1.982 -7.756 1.00 93.88 244 SER A CA 1
ATOM 1909 C C . SER A 1 244 ? 9.148 0.804 -6.779 1.00 93.88 244 SER A C 1
ATOM 1911 O O . SER A 1 244 ? 9.148 -0.357 -7.196 1.00 93.88 244 SER A O 1
ATOM 1913 N N . ALA A 1 245 ? 9.220 1.074 -5.473 1.00 95.38 245 ALA A N 1
ATOM 1914 C CA . ALA A 1 245 ? 9.147 0.062 -4.424 1.00 95.38 245 ALA A CA 1
ATOM 1915 C C . ALA A 1 245 ? 8.561 0.631 -3.131 1.00 95.38 245 ALA A C 1
ATOM 1917 O O . ALA A 1 245 ? 8.734 1.814 -2.829 1.00 95.38 245 ALA A O 1
ATOM 1918 N N . THR A 1 246 ? 7.925 -0.231 -2.331 1.00 96.75 246 THR A N 1
ATOM 1919 C CA . THR A 1 246 ? 7.461 0.128 -0.984 1.00 96.75 246 THR A CA 1
ATOM 1920 C C . THR A 1 246 ? 7.865 -0.882 0.088 1.00 96.75 246 THR A C 1
ATOM 1922 O O . THR A 1 246 ? 7.975 -2.084 -0.170 1.00 96.75 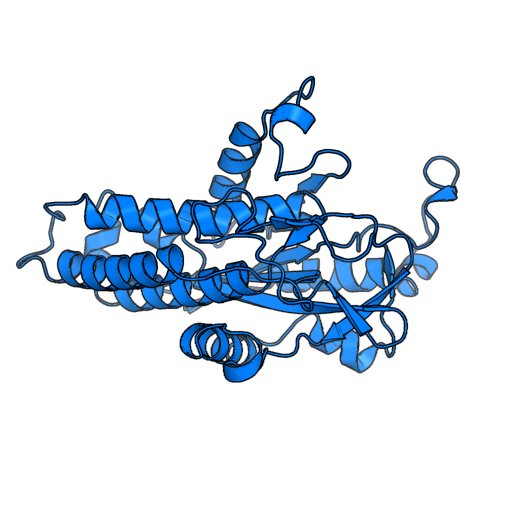246 THR A O 1
ATOM 1925 N N . CYS A 1 247 ? 8.054 -0.399 1.318 1.00 96.50 247 CYS A N 1
ATOM 1926 C CA . CYS A 1 247 ? 8.144 -1.205 2.532 1.00 96.50 247 CYS A CA 1
ATOM 1927 C C . CYS A 1 247 ? 6.814 -1.147 3.284 1.00 96.50 247 CYS A C 1
ATOM 1929 O O . CYS A 1 247 ? 6.281 -0.075 3.558 1.00 96.50 247 CYS A O 1
ATOM 1931 N N . ILE A 1 248 ? 6.286 -2.306 3.658 1.00 97.31 248 ILE A N 1
ATOM 1932 C CA . ILE A 1 248 ? 5.090 -2.437 4.484 1.00 97.31 248 ILE A CA 1
ATOM 1933 C C . ILE A 1 248 ? 5.548 -2.791 5.894 1.00 97.31 248 ILE A C 1
ATOM 1935 O O . ILE A 1 248 ? 6.038 -3.898 6.139 1.00 97.31 248 ILE A O 1
ATOM 1939 N N . ASN A 1 249 ? 5.374 -1.852 6.819 1.00 95.81 249 ASN A N 1
ATOM 1940 C CA . ASN A 1 249 ? 5.795 -1.989 8.204 1.00 95.81 249 ASN A CA 1
ATOM 1941 C C . ASN A 1 249 ? 4.620 -2.468 9.066 1.00 95.81 249 ASN A C 1
ATOM 1943 O O . ASN A 1 249 ? 3.541 -1.875 9.065 1.00 95.81 249 ASN A O 1
ATOM 1947 N N . TYR A 1 250 ? 4.841 -3.522 9.847 1.00 95.19 250 TYR A N 1
ATOM 1948 C CA . TYR A 1 250 ? 3.886 -4.080 10.802 1.00 95.19 250 TYR A CA 1
ATOM 1949 C C . TYR A 1 250 ? 4.446 -3.929 12.209 1.00 95.19 250 TYR A C 1
ATOM 1951 O O . TYR A 1 250 ? 5.514 -4.464 12.504 1.00 95.19 250 TYR A O 1
ATOM 1959 N N . LYS A 1 251 ? 3.722 -3.225 13.080 1.00 93.06 251 LYS A N 1
ATOM 1960 C CA . LYS A 1 251 ? 4.157 -2.946 14.451 1.00 93.06 251 LYS A CA 1
ATOM 1961 C C . LYS A 1 251 ? 3.341 -3.758 15.436 1.00 93.06 251 LYS A C 1
ATOM 1963 O O . LYS A 1 251 ? 2.125 -3.610 15.522 1.00 93.06 251 LYS A O 1
ATOM 1968 N N . ASP A 1 252 ? 4.016 -4.606 16.200 1.00 88.50 252 ASP A N 1
ATOM 1969 C CA . ASP A 1 252 ? 3.367 -5.340 17.276 1.00 88.50 252 ASP A CA 1
ATOM 1970 C C . ASP A 1 252 ? 2.943 -4.379 18.401 1.00 88.50 252 ASP A C 1
ATOM 1972 O O . ASP A 1 252 ? 3.753 -3.611 18.931 1.00 88.50 252 ASP A O 1
ATOM 1976 N N . PHE A 1 253 ? 1.665 -4.397 18.788 1.00 85.56 253 PHE A N 1
ATOM 1977 C CA . PHE A 1 253 ? 1.166 -3.491 19.825 1.00 85.56 253 PHE A CA 1
ATOM 1978 C C . PHE A 1 253 ? 1.771 -3.770 21.208 1.00 85.56 253 PHE A C 1
ATOM 1980 O O . PHE A 1 253 ? 1.813 -2.843 22.029 1.00 85.56 253 PHE A O 1
ATOM 1987 N N . GLU A 1 254 ? 2.204 -5.002 21.484 1.00 83.94 254 GLU A N 1
ATOM 1988 C CA . GLU A 1 254 ? 2.765 -5.430 22.766 1.00 83.94 254 GLU A CA 1
ATOM 1989 C C . GLU A 1 254 ? 4.286 -5.341 22.767 1.00 83.94 254 GLU A C 1
ATOM 1991 O O . GLU A 1 254 ? 4.839 -4.579 23.560 1.00 83.94 254 GLU A O 1
ATOM 1996 N N . SER A 1 255 ? 4.954 -6.065 21.868 1.00 86.81 255 SER A N 1
ATOM 1997 C CA . SER A 1 255 ? 6.416 -6.157 21.852 1.00 86.81 255 SER A CA 1
ATOM 1998 C C . SER A 1 255 ? 7.098 -4.974 21.169 1.00 86.81 255 SER A C 1
ATOM 2000 O O . SER A 1 255 ? 8.300 -4.796 21.336 1.00 86.81 255 SER A O 1
ATOM 2002 N N . LYS A 1 256 ? 6.347 -4.163 20.407 1.00 87.75 256 LYS A N 1
ATOM 2003 C CA . LYS A 1 256 ? 6.859 -3.064 19.564 1.00 87.75 256 LYS A CA 1
ATOM 2004 C C . LYS A 1 256 ? 7.814 -3.505 18.453 1.00 87.75 256 LYS A C 1
ATOM 2006 O O . LYS A 1 256 ? 8.348 -2.646 17.759 1.00 87.75 256 LYS A O 1
ATOM 2011 N N . VAL A 1 257 ? 7.963 -4.815 18.258 1.00 90.19 257 VAL A N 1
ATOM 2012 C CA . VAL A 1 257 ? 8.736 -5.422 17.175 1.00 90.19 257 VAL A CA 1
ATOM 2013 C C . VAL A 1 257 ? 8.159 -4.995 15.830 1.00 90.19 257 VAL A C 1
ATOM 2015 O O . VAL A 1 257 ? 6.934 -4.988 15.649 1.00 90.19 257 VAL A O 1
ATOM 2018 N N . ILE A 1 258 ? 9.051 -4.650 14.902 1.00 91.56 258 ILE A N 1
ATOM 2019 C CA . ILE A 1 258 ? 8.710 -4.216 13.552 1.00 91.56 258 ILE A CA 1
ATOM 2020 C C . ILE A 1 258 ? 9.003 -5.353 12.593 1.00 91.56 258 ILE A C 1
ATOM 2022 O O . ILE A 1 258 ? 10.127 -5.823 12.491 1.00 91.56 258 ILE A O 1
ATOM 2026 N N . ARG A 1 259 ? 7.983 -5.774 11.855 1.00 92.88 259 ARG A N 1
ATOM 2027 C CA . ARG A 1 259 ? 8.124 -6.766 10.789 1.00 92.88 259 ARG A CA 1
ATOM 2028 C C . ARG A 1 259 ? 7.895 -6.085 9.462 1.00 92.88 259 ARG A C 1
ATOM 2030 O O . ARG A 1 259 ? 7.028 -5.222 9.357 1.00 92.88 259 ARG A O 1
ATOM 2037 N N . ARG A 1 260 ? 8.632 -6.514 8.444 1.00 93.75 260 ARG A N 1
ATOM 2038 C CA . ARG A 1 260 ? 8.590 -5.889 7.121 1.00 93.75 260 ARG A CA 1
ATOM 2039 C C . ARG A 1 260 ? 8.107 -6.851 6.046 1.00 93.75 260 ARG A C 1
ATOM 2041 O O . ARG A 1 260 ? 8.136 -8.076 6.196 1.00 93.75 260 ARG A O 1
ATOM 2048 N N . SER A 1 261 ? 7.580 -6.282 4.979 1.00 96.06 261 SER A N 1
ATOM 2049 C CA . SER A 1 261 ? 7.295 -6.921 3.694 1.00 96.06 261 SER A CA 1
ATOM 2050 C C . SER A 1 261 ? 7.546 -5.882 2.613 1.00 96.06 261 SER A C 1
ATOM 2052 O O . SER A 1 261 ? 7.520 -4.691 2.907 1.00 96.06 261 SER A O 1
ATOM 2054 N N . PHE A 1 262 ? 7.808 -6.315 1.388 1.00 96.06 262 PHE A N 1
ATOM 2055 C CA . PHE A 1 262 ? 8.281 -5.411 0.344 1.00 96.06 262 PHE A CA 1
ATOM 2056 C C . PHE A 1 262 ? 7.465 -5.556 -0.924 1.00 96.06 262 PHE A C 1
ATOM 2058 O O . PHE A 1 262 ? 6.968 -6.637 -1.243 1.00 96.06 262 PHE A O 1
ATOM 2065 N N . THR A 1 263 ? 7.344 -4.461 -1.655 1.00 96.44 263 THR A N 1
ATOM 2066 C CA . THR A 1 263 ? 6.751 -4.448 -2.983 1.00 96.44 263 THR A CA 1
ATOM 2067 C C . THR A 1 263 ? 7.719 -3.780 -3.956 1.00 96.44 263 THR A C 1
ATOM 2069 O O . THR A 1 263 ? 8.398 -2.831 -3.572 1.00 96.44 263 THR A O 1
ATOM 2072 N N . CYS A 1 264 ? 7.806 -4.271 -5.189 1.00 94.56 264 CYS A N 1
ATOM 2073 C CA . CYS A 1 264 ? 8.664 -3.726 -6.240 1.00 94.56 264 CYS A CA 1
ATOM 2074 C C . CYS A 1 264 ? 7.906 -3.730 -7.569 1.00 94.56 264 CYS A C 1
ATOM 2076 O O . CYS A 1 264 ? 7.329 -4.749 -7.945 1.00 94.56 264 CYS A O 1
ATOM 2078 N N . GLN A 1 265 ? 7.925 -2.618 -8.296 1.00 92.62 265 GLN A N 1
ATOM 2079 C CA . GLN A 1 265 ? 7.401 -2.530 -9.660 1.00 92.62 265 GLN A CA 1
ATOM 2080 C C . GLN A 1 265 ? 8.339 -3.224 -10.669 1.00 92.62 265 GLN A C 1
ATOM 2082 O O . GLN A 1 265 ? 7.887 -3.743 -11.691 1.00 92.62 265 GLN A O 1
ATOM 2087 N N . PHE A 1 266 ? 9.628 -3.288 -10.334 1.00 90.00 266 PHE A N 1
ATOM 2088 C CA . PHE A 1 266 ? 10.669 -4.024 -11.047 1.00 90.00 266 PHE A CA 1
ATOM 2089 C C . PHE A 1 266 ? 10.770 -5.475 -10.616 1.00 90.00 266 PHE A C 1
ATOM 2091 O O . PHE A 1 266 ? 10.254 -5.863 -9.571 1.00 90.00 266 PHE A O 1
ATOM 2098 N N . HIS A 1 267 ? 11.521 -6.238 -11.405 1.00 88.75 267 HIS A N 1
ATOM 2099 C CA . HIS A 1 267 ? 11.821 -7.639 -11.160 1.00 88.75 267 HIS A CA 1
ATOM 2100 C C . HIS A 1 267 ? 13.254 -7.820 -10.631 1.00 88.75 267 HIS A C 1
ATOM 2102 O O . HIS A 1 267 ? 14.168 -8.081 -11.421 1.00 88.75 267 HIS A O 1
ATOM 2108 N N . PRO A 1 268 ? 13.501 -7.672 -9.315 1.00 86.00 268 PRO A N 1
ATOM 2109 C CA . PRO A 1 268 ? 14.840 -7.863 -8.752 1.00 86.00 268 PRO A CA 1
ATOM 2110 C C . PRO A 1 268 ? 15.309 -9.328 -8.822 1.00 86.00 268 PRO A C 1
ATOM 2112 O O . PRO A 1 268 ? 16.486 -9.626 -8.681 1.00 86.00 268 PRO A O 1
ATOM 2115 N N . GLU A 1 269 ? 14.402 -10.272 -9.039 1.00 84.06 269 GLU A N 1
ATOM 2116 C CA . GLU A 1 269 ? 14.694 -11.688 -9.238 1.00 84.06 269 GLU A CA 1
ATOM 2117 C C . GLU A 1 269 ? 15.179 -12.020 -10.657 1.00 84.06 269 GLU A C 1
ATOM 2119 O O . GLU A 1 269 ? 15.738 -13.100 -10.879 1.00 84.06 269 GLU A O 1
ATOM 2124 N N . LEU A 1 270 ? 14.961 -11.119 -11.620 1.00 81.19 270 LEU A N 1
ATOM 2125 C CA . LEU A 1 270 ? 15.361 -11.314 -13.006 1.00 81.19 270 LEU A CA 1
ATOM 2126 C C . LEU A 1 270 ? 16.773 -10.785 -13.253 1.00 81.19 270 LEU A C 1
ATOM 2128 O O . LEU A 1 270 ? 17.147 -9.698 -12.830 1.00 81.19 270 LEU A O 1
ATOM 2132 N N . LEU A 1 271 ? 17.540 -11.562 -14.014 1.00 74.62 271 LEU A N 1
ATOM 2133 C CA . LEU A 1 271 ? 18.844 -11.144 -14.518 1.00 74.62 271 LEU A CA 1
ATOM 2134 C C . LEU A 1 271 ? 18.665 -10.258 -15.755 1.00 74.62 271 LEU A C 1
ATOM 2136 O O . LEU A 1 271 ? 17.758 -10.484 -16.557 1.00 74.62 271 LEU A O 1
ATOM 2140 N N . THR A 1 272 ? 19.607 -9.343 -15.960 1.00 63.34 272 THR A N 1
ATOM 2141 C CA . THR A 1 272 ? 19.581 -8.250 -16.954 1.00 63.34 272 THR A CA 1
ATOM 2142 C C . THR A 1 272 ? 19.237 -8.660 -18.400 1.00 63.34 272 THR A C 1
ATOM 2144 O O . THR A 1 272 ? 18.666 -7.875 -19.149 1.00 63.34 272 THR A O 1
ATOM 2147 N N . ASP A 1 273 ? 19.540 -9.894 -18.832 1.00 64.19 273 ASP A N 1
ATOM 2148 C CA . ASP A 1 273 ? 19.199 -10.365 -20.187 1.00 64.19 273 ASP A CA 1
ATOM 2149 C C . ASP A 1 273 ? 18.016 -11.345 -20.187 1.00 64.19 273 ASP A C 1
ATOM 2151 O O . ASP A 1 273 ? 18.179 -12.553 -19.986 1.00 64.19 273 ASP A O 1
ATOM 2155 N N . LEU A 1 274 ? 16.819 -10.831 -20.486 1.00 60.72 274 LEU A N 1
ATOM 2156 C CA . LEU A 1 274 ? 15.616 -11.652 -20.643 1.00 60.72 274 LEU A CA 1
ATOM 2157 C C . LEU A 1 274 ? 15.535 -12.410 -21.977 1.00 60.72 274 LEU A C 1
ATOM 2159 O O . LEU A 1 274 ? 14.747 -13.348 -22.104 1.00 60.72 274 LEU A O 1
ATOM 2163 N N . ARG A 1 275 ? 16.358 -12.080 -22.984 1.00 56.69 275 ARG A N 1
ATOM 2164 C CA . ARG A 1 275 ? 16.308 -12.740 -24.310 1.00 56.69 275 ARG A CA 1
ATOM 2165 C C . ARG A 1 275 ? 16.802 -14.186 -24.266 1.00 56.69 275 ARG A C 1
ATOM 2167 O O . ARG A 1 275 ? 16.599 -14.941 -25.215 1.00 56.69 275 ARG A O 1
ATOM 2174 N N . VAL A 1 276 ? 17.453 -14.571 -23.170 1.00 57.31 276 VAL A N 1
ATOM 2175 C CA . VAL A 1 276 ? 17.963 -15.926 -22.929 1.00 57.31 276 VAL A CA 1
ATOM 2176 C C . VAL A 1 276 ? 17.082 -16.748 -21.981 1.00 57.31 276 VAL A C 1
ATOM 2178 O O . VAL A 1 276 ? 17.436 -17.888 -21.665 1.00 57.31 276 VAL A O 1
ATOM 2181 N N . VAL A 1 277 ? 15.929 -16.221 -21.544 1.00 57.72 277 VAL A N 1
ATOM 2182 C CA . VAL A 1 277 ? 14.980 -16.954 -20.689 1.00 57.72 277 VAL A CA 1
ATOM 2183 C C . VAL A 1 277 ? 14.557 -18.252 -21.388 1.00 57.72 277 VAL A C 1
ATOM 2185 O O . VAL A 1 277 ? 14.099 -18.254 -22.529 1.00 57.72 277 VAL A O 1
ATOM 2188 N N . GLY A 1 278 ? 14.789 -19.385 -20.718 1.00 61.25 278 GLY A N 1
ATOM 2189 C CA . GLY A 1 278 ? 14.522 -20.733 -21.239 1.00 61.25 278 GLY A CA 1
ATOM 2190 C C . GLY A 1 278 ? 15.642 -21.367 -22.080 1.00 61.25 278 GLY A C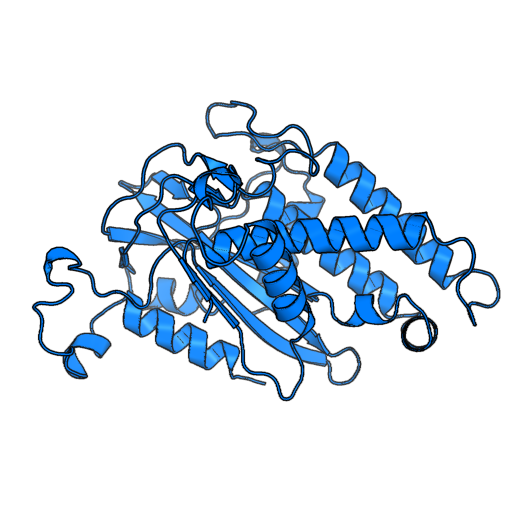 1
ATOM 2191 O O . GLY A 1 278 ? 15.518 -22.531 -22.453 1.00 61.25 278 GLY A O 1
ATOM 2192 N N . ARG A 1 279 ? 16.738 -20.650 -22.373 1.00 66.62 279 ARG A N 1
ATOM 2193 C CA . ARG A 1 279 ? 17.905 -21.171 -23.127 1.00 66.62 279 ARG A CA 1
ATOM 2194 C C . ARG A 1 279 ? 19.234 -21.068 -22.374 1.00 66.62 279 ARG A C 1
ATOM 2196 O O . ARG A 1 279 ? 20.263 -21.494 -22.892 1.00 66.62 279 ARG A O 1
ATOM 2203 N N . ARG A 1 280 ? 19.221 -20.478 -21.180 1.00 69.50 280 ARG A N 1
ATOM 2204 C CA . ARG A 1 280 ? 20.405 -20.236 -20.354 1.00 69.50 280 ARG A CA 1
ATOM 2205 C C . ARG A 1 280 ? 20.609 -21.362 -19.342 1.00 69.50 280 ARG A C 1
ATOM 2207 O O . ARG A 1 280 ? 19.641 -21.856 -18.769 1.00 69.50 280 ARG A O 1
ATOM 2214 N N . GLU A 1 281 ? 21.863 -21.710 -19.070 1.00 76.38 281 GLU A N 1
ATOM 2215 C CA . GLU A 1 281 ? 22.196 -22.473 -17.865 1.00 76.38 281 GLU A CA 1
ATOM 2216 C C . GLU A 1 281 ? 21.873 -21.656 -16.599 1.00 76.38 281 GLU A C 1
ATOM 2218 O O . GLU A 1 281 ? 21.915 -20.418 -16.641 1.00 76.38 281 GLU A O 1
ATOM 2223 N N . PRO A 1 282 ? 21.557 -22.315 -15.468 1.00 79.31 282 PRO A N 1
ATOM 2224 C CA . PRO A 1 282 ? 21.372 -21.627 -14.196 1.00 79.31 282 PRO A CA 1
ATOM 2225 C C . PRO A 1 282 ? 22.560 -20.701 -13.877 1.00 79.31 282 PRO A C 1
ATOM 2227 O O . PRO A 1 282 ? 23.712 -21.087 -14.098 1.00 79.31 282 PRO A O 1
ATOM 2230 N N . PRO A 1 283 ? 22.319 -19.481 -13.364 1.00 81.62 283 PRO A N 1
ATOM 2231 C CA . PRO A 1 283 ? 23.395 -18.545 -13.069 1.00 81.62 283 PRO A CA 1
ATOM 2232 C C . PRO A 1 283 ? 24.330 -19.105 -11.996 1.00 81.62 283 PRO A C 1
ATOM 2234 O O . PRO A 1 283 ? 23.898 -19.707 -11.012 1.00 81.62 283 PRO A O 1
ATOM 2237 N N . SER A 1 284 ? 25.632 -18.867 -12.158 1.00 85.94 284 SER A N 1
ATOM 2238 C CA . SER A 1 284 ? 26.600 -19.210 -11.116 1.00 85.94 284 SER A CA 1
ATOM 2239 C C . SER A 1 284 ? 26.471 -18.267 -9.917 1.00 85.94 284 SER A C 1
ATOM 2241 O O . SER A 1 284 ? 26.076 -17.108 -10.051 1.00 85.94 284 SER A O 1
ATOM 2243 N N . TYR A 1 285 ? 26.897 -18.721 -8.738 1.00 83.50 285 TYR A N 1
ATOM 2244 C CA . TYR A 1 285 ? 26.934 -17.876 -7.539 1.00 83.50 285 TYR A CA 1
ATOM 2245 C C . TYR A 1 285 ? 27.778 -16.603 -7.728 1.00 83.50 285 TYR A C 1
ATOM 2247 O O . TYR A 1 285 ? 27.417 -15.530 -7.249 1.00 83.50 285 TYR A O 1
ATOM 2255 N N . ALA A 1 286 ? 28.886 -16.699 -8.470 1.00 87.19 286 ALA A N 1
ATOM 2256 C CA . ALA A 1 286 ? 29.727 -15.548 -8.798 1.00 87.19 286 ALA A CA 1
ATOM 2257 C C . ALA A 1 286 ? 28.997 -14.519 -9.673 1.00 87.19 286 ALA A C 1
ATOM 2259 O O . ALA A 1 286 ? 29.276 -13.328 -9.571 1.00 87.19 286 ALA A O 1
ATOM 2260 N N . GLN A 1 287 ? 28.068 -14.978 -10.512 1.00 83.81 287 GLN A N 1
ATOM 2261 C CA . GLN A 1 287 ? 27.243 -14.109 -11.334 1.00 83.81 287 GLN A CA 1
ATOM 2262 C C . GLN A 1 287 ? 26.166 -13.410 -10.498 1.00 83.81 287 GLN A C 1
ATOM 2264 O O . GLN A 1 287 ? 26.044 -12.197 -10.586 1.00 83.81 287 GLN A O 1
ATOM 2269 N N . LEU A 1 288 ? 25.452 -14.148 -9.640 1.00 84.19 288 LEU A N 1
ATOM 2270 C CA . LEU A 1 288 ? 24.444 -13.573 -8.737 1.00 84.19 288 LEU A CA 1
ATOM 2271 C C . LEU A 1 288 ? 25.041 -12.499 -7.815 1.00 84.19 288 LEU A C 1
ATOM 2273 O O . LEU A 1 288 ? 24.405 -11.496 -7.531 1.00 84.19 288 LEU A O 1
ATOM 2277 N N . LYS A 1 289 ? 26.299 -12.672 -7.392 1.00 84.00 289 LYS A N 1
ATOM 2278 C CA . LYS A 1 289 ? 27.029 -11.677 -6.590 1.00 84.00 289 LYS A CA 1
ATOM 2279 C C . LYS A 1 289 ? 27.331 -10.360 -7.304 1.00 84.00 289 LYS A C 1
ATOM 2281 O O . LYS A 1 289 ? 27.740 -9.420 -6.632 1.00 84.00 289 LYS A O 1
ATOM 2286 N N . ARG A 1 290 ? 27.237 -10.314 -8.630 1.00 84.19 290 ARG A N 1
ATOM 2287 C CA . ARG A 1 290 ? 27.528 -9.121 -9.440 1.00 84.19 290 ARG A CA 1
ATOM 2288 C C . ARG A 1 290 ? 26.273 -8.512 -10.053 1.00 84.19 290 ARG A C 1
ATOM 2290 O O . ARG A 1 290 ? 26.387 -7.504 -10.730 1.00 84.19 290 ARG A O 1
ATOM 2297 N N . ASP A 1 291 ? 25.127 -9.154 -9.864 1.00 85.75 291 ASP A N 1
ATOM 2298 C CA . ASP A 1 291 ? 23.855 -8.709 -10.408 1.00 85.75 291 ASP A CA 1
ATOM 2299 C C . ASP A 1 291 ? 23.133 -7.850 -9.364 1.00 85.75 291 ASP A C 1
ATOM 2301 O O . ASP A 1 291 ? 22.934 -8.272 -8.223 1.00 85.75 291 ASP A O 1
ATOM 2305 N N . ASP A 1 292 ? 22.812 -6.618 -9.740 1.00 85.56 292 ASP A N 1
ATOM 2306 C CA . ASP A 1 292 ? 22.218 -5.609 -8.859 1.00 85.56 292 ASP A CA 1
ATOM 2307 C C . ASP A 1 292 ? 20.840 -6.039 -8.353 1.00 85.56 292 ASP A C 1
ATOM 2309 O O . ASP A 1 292 ? 20.580 -5.992 -7.148 1.00 85.56 292 ASP A O 1
ATOM 2313 N N . GLY A 1 293 ? 19.998 -6.558 -9.253 1.00 86.06 293 GLY A N 1
ATOM 2314 C CA . GLY A 1 293 ? 18.691 -7.115 -8.917 1.00 86.06 293 GLY A CA 1
ATOM 2315 C C . GLY A 1 293 ? 18.810 -8.244 -7.897 1.00 86.06 293 GLY A C 1
ATOM 2316 O O . GLY A 1 293 ? 18.216 -8.171 -6.819 1.00 86.06 293 GLY A O 1
ATOM 2317 N N . ALA A 1 294 ? 19.632 -9.258 -8.176 1.00 86.56 294 ALA A N 1
ATOM 2318 C CA . ALA A 1 294 ? 19.772 -10.423 -7.302 1.00 86.56 294 ALA A CA 1
ATOM 2319 C C . ALA A 1 294 ? 20.318 -10.059 -5.908 1.00 86.56 294 ALA A C 1
ATOM 2321 O O . ALA A 1 294 ? 19.892 -10.625 -4.888 1.00 86.56 294 ALA A O 1
ATOM 2322 N N . ARG A 1 295 ? 21.255 -9.104 -5.842 1.00 87.31 295 ARG A N 1
ATOM 2323 C CA . ARG A 1 295 ? 21.767 -8.569 -4.573 1.00 87.31 295 ARG A CA 1
ATOM 2324 C C . ARG A 1 295 ? 20.677 -7.835 -3.805 1.00 87.31 295 ARG A C 1
ATOM 2326 O O . ARG A 1 295 ? 20.490 -8.123 -2.621 1.00 87.31 295 ARG A O 1
ATOM 2333 N N . LEU A 1 296 ? 19.933 -6.955 -4.470 1.00 88.44 296 LEU A N 1
ATOM 2334 C CA . LEU A 1 296 ? 18.812 -6.233 -3.879 1.00 88.44 296 LEU A CA 1
ATOM 2335 C C . LEU A 1 296 ? 17.740 -7.199 -3.362 1.00 88.44 296 LEU A C 1
ATOM 2337 O O . LEU A 1 296 ? 17.347 -7.114 -2.201 1.00 88.44 296 LEU A O 1
ATOM 2341 N N . PHE A 1 297 ? 17.343 -8.190 -4.163 1.00 88.94 297 PHE A N 1
ATOM 2342 C CA . PHE A 1 297 ? 16.375 -9.213 -3.769 1.00 88.94 297 PHE A CA 1
ATOM 2343 C C . PHE A 1 297 ? 16.800 -9.953 -2.495 1.00 88.94 297 PHE A C 1
ATOM 2345 O O . PHE A 1 297 ? 16.003 -10.142 -1.574 1.00 88.94 297 PHE A O 1
ATOM 2352 N N . THR A 1 298 ? 18.081 -10.318 -2.401 1.00 87.62 298 THR A N 1
ATOM 2353 C CA . THR A 1 298 ? 18.640 -10.971 -1.209 1.00 87.62 298 THR A CA 1
ATOM 2354 C C . THR A 1 298 ? 18.564 -10.065 0.023 1.00 87.62 298 THR A C 1
ATOM 2356 O O . THR A 1 298 ? 18.228 -10.539 1.109 1.00 87.62 298 THR A O 1
ATOM 2359 N N . ARG A 1 299 ? 18.833 -8.762 -0.129 1.00 88.38 299 ARG A N 1
ATOM 2360 C CA . ARG A 1 299 ? 18.718 -7.781 0.963 1.00 88.38 299 ARG A CA 1
ATOM 2361 C C . ARG A 1 299 ? 17.269 -7.614 1.425 1.00 88.38 299 ARG A C 1
ATOM 2363 O O . ARG A 1 299 ? 17.029 -7.631 2.629 1.00 88.38 299 ARG A O 1
ATOM 2370 N N . LEU A 1 300 ? 16.310 -7.540 0.498 1.00 90.44 300 LEU A N 1
ATOM 2371 C CA . LEU A 1 300 ? 14.877 -7.474 0.819 1.00 90.44 300 LEU A CA 1
ATOM 2372 C C . LEU A 1 300 ? 14.413 -8.721 1.585 1.00 90.44 300 LEU A C 1
ATOM 2374 O O . LEU A 1 300 ? 13.713 -8.609 2.592 1.00 90.44 300 LEU A O 1
ATOM 2378 N N . LEU A 1 301 ? 14.842 -9.913 1.155 1.00 89.06 301 LEU A N 1
ATOM 2379 C CA . LEU A 1 301 ? 14.563 -11.161 1.870 1.00 89.06 301 LEU A CA 1
ATOM 2380 C C . LEU A 1 301 ? 15.147 -11.140 3.284 1.00 89.06 301 LEU A C 1
ATOM 2382 O O . LEU A 1 301 ? 14.435 -11.435 4.243 1.00 89.06 301 LEU A O 1
ATOM 2386 N N . TYR A 1 302 ? 16.420 -10.766 3.414 1.00 88.19 302 TYR A N 1
ATOM 2387 C CA . TYR A 1 302 ? 17.100 -10.710 4.703 1.00 88.19 302 TYR A CA 1
ATOM 2388 C C . TYR A 1 302 ? 16.410 -9.732 5.659 1.00 88.19 302 TYR A C 1
ATOM 2390 O O . TYR A 1 302 ? 16.031 -10.125 6.759 1.00 88.19 302 TYR A O 1
ATOM 2398 N N . ALA A 1 303 ? 16.151 -8.500 5.218 1.00 86.69 303 ALA A N 1
ATOM 2399 C CA . ALA A 1 303 ? 15.482 -7.488 6.029 1.00 86.69 303 ALA A CA 1
ATOM 2400 C C . ALA A 1 303 ? 14.035 -7.864 6.386 1.00 86.69 303 ALA A C 1
ATOM 2402 O O . ALA A 1 303 ? 13.555 -7.529 7.464 1.00 86.69 303 ALA A O 1
ATOM 2403 N N . GLY A 1 304 ? 13.328 -8.580 5.507 1.00 85.06 304 GLY A N 1
ATOM 2404 C CA . GLY A 1 304 ? 11.969 -9.054 5.782 1.00 85.06 304 GLY A CA 1
ATOM 2405 C C . GLY A 1 304 ? 11.918 -10.188 6.808 1.00 85.06 304 GLY A C 1
ATOM 2406 O O . GLY A 1 304 ? 10.891 -10.378 7.465 1.00 85.06 304 GLY A O 1
ATOM 2407 N N . MET A 1 305 ? 13.006 -10.953 6.926 1.00 86.06 305 MET A N 1
ATOM 2408 C CA . MET A 1 305 ? 13.158 -12.053 7.880 1.00 86.06 305 MET A CA 1
ATOM 2409 C C . MET A 1 305 ? 13.685 -11.608 9.248 1.00 86.06 305 MET A C 1
ATOM 2411 O O . MET A 1 305 ? 13.626 -12.405 10.181 1.00 86.06 305 MET A O 1
ATOM 2415 N N . GLN A 1 306 ? 14.197 -10.382 9.376 1.00 77.19 306 GLN A N 1
ATOM 2416 C CA . GLN A 1 306 ? 14.612 -9.842 10.668 1.00 77.19 306 GLN A CA 1
ATOM 2417 C C . GLN A 1 306 ? 13.393 -9.564 11.565 1.00 77.19 306 GLN A C 1
ATOM 2419 O O . GLN A 1 306 ? 12.357 -9.085 11.094 1.00 77.19 306 GLN A O 1
ATOM 2424 N N . GLU A 1 307 ? 13.534 -9.918 12.846 1.00 57.94 307 GLU A N 1
ATOM 2425 C CA . GLU A 1 307 ? 12.612 -9.589 13.943 1.00 57.94 307 GLU A CA 1
ATOM 2426 C C . GLU A 1 307 ? 13.126 -8.379 14.724 1.00 57.94 307 GLU A C 1
ATOM 2428 O O . GLU A 1 307 ? 14.335 -8.360 15.050 1.00 57.94 307 GLU A O 1
#